Protein AF-0000000079079231 (afdb_homodimer)

Foldseek 3Di:
DCLVQQQDQEDAPDPVQDQDDEDDLRNANHAEYEHEHHAHQDDYQCQNNQNYAYYEHDNYAHADDDPNSDHLRHAEYEHENYNHPADALDPSCVNHHYDHPPDPHCSPD/DCLVQCVDAEDAPDPVQDQDDADDLRNANHAEYEHEHHAHQDDYQCQNNQNYAYYEHDQYAHADDDPNSDHLRHQEYEHENYNHDADDPDPSCVNHHYDHPPDPHCPPD

Secondary structure (DSSP, 8-state):
--GGGGG--EEE--SS--S-----TT-TT--EEE--SS--SS----TT-TT--EEE--SS------GGGS-TT--EEE--SS--------TGGGTSEEE--SS------/--GGGGG--EEE--SS--S-----TT-TT--EEE--SS--SS----TT-TT--EEE--SS------GGGS-TT--EEE--SS--------TGGGTSEEE--SS------

Solvent-accessible surface area (backbone atoms only — not comparable to full-atom values): 11216 Å² total; per-residue (Å²): 112,55,74,51,33,47,55,32,27,34,43,35,48,37,62,32,65,39,54,64,60,58,71,58,89,47,42,61,42,21,28,35,41,32,48,25,44,28,46,23,46,57,66,55,68,38,41,81,32,65,47,28,28,38,40,31,48,21,38,26,44,26,42,55,81,59,71,80,27,47,30,90,56,41,44,34,41,32,46,23,49,43,54,53,82,65,68,76,77,40,77,72,42,73,68,26,50,66,50,55,60,72,47,82,63,61,71,67,123,111,52,76,50,32,46,55,33,27,31,44,37,48,38,63,32,65,39,54,65,60,60,71,60,89,49,42,59,42,23,28,33,41,32,49,26,45,27,46,24,46,57,65,54,66,39,41,83,33,64,47,27,28,37,40,31,48,22,40,27,44,26,41,57,80,60,70,79,26,48,29,90,55,41,43,35,42,33,46,22,50,44,54,52,80,65,71,75,84,42,78,72,41,71,68,27,49,65,48,53,64,72,44,85,63,66,73,74,125

Nearest PDB structures (foldseek):
  8j07-assembly1_3  TM=9.009E-01  e=8.377E-04  Homo sapiens
  6mky-assembly1_A  TM=8.744E-01  e=1.119E-03  Homo sapiens
  2wqw-assembly1_B  TM=8.492E-01  e=6.005E-03  Listeria monocytogenes EGD-e
  4aw4-assembly1_A  TM=7.509E-01  e=2.377E-03  Listeria monocytogenes EGD-e
  6hkw-assembly5_E  TM=7.492E-01  e=2.669E-03  Homo sapiens

Radius of gyration: 19.5 Å; Cα contacts (8 Å, |Δi|>4): 549; chains: 2; bounding box: 32×62×37 Å

Structure (mmCIF, N/CA/C/O backbone):
data_AF-0000000079079231-model_v1
#
loop_
_entity.id
_entity.type
_entity.pdbx_description
1 polymer 'Leucine Rich repeat-containing domain protein'
#
loop_
_atom_site.group_PDB
_atom_site.id
_atom_site.type_symbol
_atom_site.label_atom_id
_atom_site.label_alt_id
_atom_site.label_comp_id
_atom_site.label_asym_id
_atom_site.label_entity_id
_atom_site.label_seq_id
_atom_site.pdbx_PDB_ins_code
_atom_site.Cartn_x
_atom_site.Cartn_y
_atom_site.Cartn_z
_atom_site.occupancy
_atom_site.B_iso_or_equiv
_atom_site.auth_seq_id
_atom_site.auth_comp_id
_atom_site.auth_asym_id
_atom_site.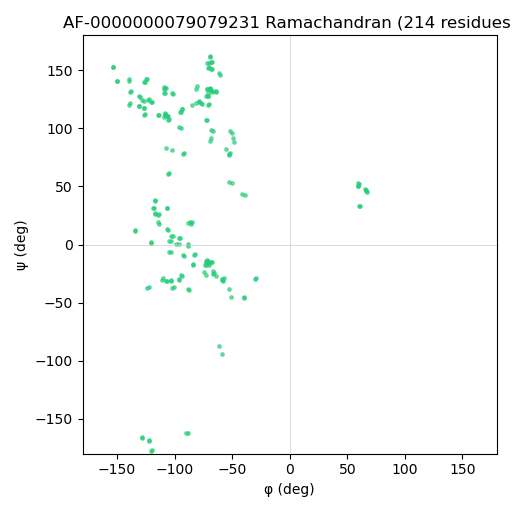auth_atom_id
_atom_site.pdbx_PDB_model_num
ATOM 1 N N . ALA A 1 1 ? 8.875 10.703 -10.312 1 38.31 1 ALA A N 1
ATOM 2 C CA . ALA A 1 1 ? 8.914 9.289 -9.961 1 38.31 1 ALA A CA 1
ATOM 3 C C . ALA A 1 1 ? 8.992 9.102 -8.453 1 38.31 1 ALA A C 1
ATOM 5 O O . ALA A 1 1 ? 9.469 9.984 -7.734 1 38.31 1 ALA A O 1
ATOM 6 N N . LEU A 1 2 ? 8.203 8.203 -7.766 1 50.41 2 LEU A N 1
ATOM 7 C CA . LEU A 1 2 ? 8.148 8 -6.32 1 50.41 2 LEU A CA 1
ATOM 8 C C . LEU A 1 2 ? 9.547 7.816 -5.746 1 50.41 2 LEU A C 1
ATOM 10 O O . LEU A 1 2 ? 10.039 6.691 -5.633 1 50.41 2 LEU A O 1
ATOM 14 N N . SER A 1 3 ? 10.43 8.797 -6.074 1 54.5 3 SER A N 1
ATOM 15 C CA . SER A 1 3 ? 11.789 8.719 -5.551 1 54.5 3 SER A CA 1
ATOM 16 C C . SER A 1 3 ? 11.82 8.023 -4.195 1 54.5 3 SER A C 1
ATOM 18 O O . SER A 1 3 ? 12.766 7.289 -3.889 1 54.5 3 SER A O 1
ATOM 20 N N . SER A 1 4 ? 10.727 8.125 -3.4 1 67 4 SER A N 1
ATOM 21 C CA . SER A 1 4 ? 10.672 7.688 -2.008 1 67 4 SER A CA 1
ATOM 22 C C . SER A 1 4 ? 10.336 6.207 -1.905 1 67 4 SER A C 1
ATOM 24 O O . SER A 1 4 ? 10.281 5.648 -0.806 1 67 4 SER A O 1
ATOM 26 N N . LEU A 1 5 ? 10.531 5.59 -3.02 1 75.75 5 LEU A N 1
ATOM 27 C CA . LEU A 1 5 ? 10.102 4.195 -3.035 1 75.75 5 LEU A CA 1
ATOM 28 C C . LEU A 1 5 ? 11.172 3.285 -2.451 1 75.75 5 LEU A C 1
ATOM 30 O O . LEU A 1 5 ? 10.867 2.197 -1.955 1 75.75 5 LEU A O 1
ATOM 34 N N . ASN A 1 6 ? 12.375 3.857 -2.381 1 85 6 ASN A N 1
ATOM 35 C CA . ASN A 1 6 ? 13.484 3.023 -1.933 1 85 6 ASN A CA 1
ATOM 36 C C . ASN A 1 6 ? 13.367 2.686 -0.449 1 85 6 ASN A C 1
ATOM 38 O O . ASN A 1 6 ? 13.945 1.7 0.015 1 85 6 ASN A O 1
ATOM 42 N N . ALA A 1 7 ? 12.547 3.426 0.175 1 88 7 ALA A N 1
ATOM 43 C CA . ALA A 1 7 ? 12.492 3.254 1.624 1 88 7 ALA A CA 1
ATOM 44 C C . ALA A 1 7 ? 11.242 2.486 2.037 1 88 7 ALA A C 1
ATOM 46 O O . ALA A 1 7 ? 11.078 2.135 3.207 1 88 7 ALA A O 1
ATOM 47 N N . ILE A 1 8 ? 10.484 2.059 1.099 1 92.06 8 ILE A N 1
ATOM 48 C CA . ILE A 1 8 ? 9.219 1.416 1.432 1 92.06 8 ILE A CA 1
ATOM 49 C C . ILE A 1 8 ? 9.469 -0.027 1.865 1 92.06 8 ILE A C 1
ATOM 51 O O . ILE A 1 8 ? 10.078 -0.806 1.129 1 92.06 8 ILE A O 1
ATOM 55 N N . ARG A 1 9 ? 9.008 -0.313 3.08 1 95.81 9 ARG A N 1
ATOM 56 C CA . ARG A 1 9 ? 9.18 -1.665 3.6 1 95.81 9 ARG A CA 1
ATOM 57 C C . ARG A 1 9 ? 7.895 -2.471 3.473 1 95.81 9 ARG A C 1
ATOM 59 O O . ARG A 1 9 ? 7.934 -3.682 3.242 1 95.81 9 ARG A O 1
ATOM 66 N N . VAL A 1 10 ? 6.777 -1.728 3.695 1 96.44 10 VAL A N 1
ATOM 67 C CA . VAL A 1 10 ? 5.461 -2.348 3.625 1 96.44 10 VAL A CA 1
ATOM 68 C C . VAL A 1 10 ? 4.621 -1.66 2.549 1 96.44 10 VAL A C 1
ATOM 70 O O . VAL A 1 10 ? 4.48 -0.435 2.553 1 96.44 10 VAL A O 1
ATOM 73 N N . LEU A 1 11 ? 4.164 -2.473 1.598 1 94.81 11 LEU A N 1
ATOM 74 C CA . LEU A 1 11 ? 3.305 -1.979 0.526 1 94.81 11 LEU A CA 1
ATOM 75 C C . LEU A 1 11 ? 2.018 -2.791 0.443 1 94.81 11 LEU A C 1
ATOM 77 O O . LEU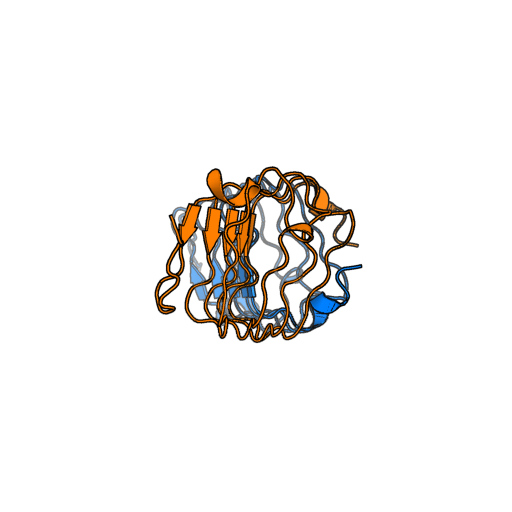 A 1 11 ? 2.055 -3.998 0.195 1 94.81 11 LEU A O 1
ATOM 81 N N . ASP A 1 12 ? 0.909 -2.115 0.789 1 95.69 12 ASP A N 1
ATOM 82 C CA . ASP A 1 12 ? -0.393 -2.764 0.669 1 95.69 12 ASP A CA 1
ATOM 83 C C . ASP A 1 12 ? -1.201 -2.168 -0.481 1 95.69 12 ASP A C 1
ATOM 85 O O . ASP A 1 12 ? -1.561 -0.989 -0.448 1 95.69 12 ASP A O 1
ATOM 89 N N . LEU A 1 13 ? -1.378 -2.936 -1.538 1 95.94 13 LEU A N 1
ATOM 90 C CA . LEU A 1 13 ? -2.17 -2.59 -2.713 1 95.94 13 LEU A CA 1
ATOM 91 C C . LEU A 1 13 ? -3.395 -3.49 -2.826 1 95.94 13 LEU A C 1
ATOM 93 O O . LEU A 1 13 ? -3.865 -3.77 -3.932 1 95.94 13 LEU A O 1
ATOM 97 N N . SER A 1 14 ? -3.85 -4.004 -1.686 1 95.94 14 SER A N 1
ATOM 98 C CA . SER A 1 14 ? -5.016 -4.883 -1.705 1 95.94 14 SER A CA 1
ATOM 99 C C . SER A 1 14 ? -6.281 -4.117 -2.072 1 95.94 14 SER A C 1
ATOM 101 O O . SER A 1 14 ? -6.348 -2.898 -1.896 1 95.94 14 SER A O 1
ATOM 103 N N . ARG A 1 15 ? -7.254 -4.859 -2.705 1 95.69 15 ARG A N 1
ATOM 104 C CA . ARG A 1 15 ? -8.586 -4.34 -2.982 1 95.69 15 ARG A CA 1
ATOM 105 C C . ARG A 1 15 ? -8.531 -3.199 -3.996 1 95.69 15 ARG A C 1
ATOM 107 O O . ARG A 1 15 ? -9.141 -2.148 -3.791 1 95.69 15 ARG A O 1
ATOM 114 N N . ASN A 1 16 ? -7.73 -3.453 -5.152 1 94.88 16 ASN A N 1
ATOM 115 C CA . ASN A 1 16 ? -7.602 -2.432 -6.188 1 94.88 16 ASN A CA 1
ATOM 116 C C . ASN A 1 16 ? -8.102 -2.938 -7.539 1 94.88 16 ASN A C 1
ATOM 118 O O . ASN A 1 16 ? -8.023 -2.225 -8.539 1 94.88 16 ASN A O 1
ATOM 122 N N . GLN A 1 17 ? -8.578 -4.145 -7.547 1 93.06 17 GLN A N 1
ATOM 123 C CA . GLN A 1 17 ? -9.086 -4.766 -8.766 1 93.06 17 GLN A CA 1
ATOM 124 C C . GLN A 1 17 ? -8 -4.863 -9.828 1 93.06 17 GLN A C 1
ATOM 126 O O . GLN A 1 17 ? -8.281 -4.746 -11.023 1 93.06 17 GLN A O 1
ATOM 131 N N . LEU A 1 18 ? -6.773 -5.047 -9.461 1 93.88 18 LEU A N 1
ATOM 132 C CA . LEU A 1 18 ? -5.656 -5.137 -10.398 1 93.88 18 LEU A CA 1
ATOM 133 C C . LEU A 1 18 ? -5.73 -6.426 -11.211 1 93.88 18 LEU A C 1
ATOM 135 O O . LEU A 1 18 ? -5.938 -7.504 -10.648 1 93.88 18 LEU A O 1
ATOM 139 N N . LYS A 1 19 ? -5.523 -6.266 -12.469 1 94.5 19 LYS A N 1
ATOM 140 C CA . LYS A 1 19 ? -5.457 -7.434 -13.344 1 94.5 19 LYS A CA 1
ATOM 141 C C . LYS A 1 19 ? -4.008 -7.859 -13.57 1 94.5 19 LYS A C 1
ATOM 143 O O . LYS A 1 19 ? -3.74 -9.023 -13.867 1 94.5 19 LYS A O 1
ATOM 148 N N . SER A 1 20 ? -3.191 -6.852 -13.523 1 93 20 SER A N 1
ATOM 149 C CA . SER A 1 20 ? -1.752 -7.066 -13.641 1 93 20 SER A CA 1
ATOM 150 C C . SER A 1 20 ? -0.97 -5.957 -12.945 1 93 20 SER A C 1
ATOM 152 O O . SER A 1 20 ? -1.502 -4.871 -12.703 1 93 20 SER A O 1
ATOM 154 N N . ILE A 1 21 ? 0.204 -6.328 -12.531 1 91.5 21 ILE A N 1
ATOM 155 C CA . ILE A 1 21 ? 1.1 -5.348 -11.93 1 91.5 21 ILE A CA 1
ATOM 156 C C . ILE A 1 21 ? 2.551 -5.746 -12.195 1 91.5 21 ILE A C 1
ATOM 158 O O . ILE A 1 21 ? 2.883 -6.934 -12.211 1 91.5 21 ILE A O 1
ATOM 162 N N . THR A 1 22 ? 3.35 -4.707 -12.469 1 89.88 22 THR A N 1
ATOM 163 C CA . THR A 1 22 ? 4.785 -4.898 -12.633 1 89.88 22 THR A CA 1
ATOM 164 C C . THR A 1 22 ? 5.566 -3.975 -11.703 1 89.88 22 THR A C 1
ATOM 166 O O . THR A 1 22 ? 5.176 -2.826 -11.492 1 89.88 22 THR A O 1
ATOM 169 N N . PHE A 1 23 ? 6.602 -4.582 -11.18 1 86.69 23 PHE A N 1
ATOM 170 C CA . PHE A 1 23 ? 7.449 -3.809 -10.273 1 86.69 23 PHE A CA 1
ATOM 171 C C . PHE A 1 23 ? 8.797 -3.508 -10.93 1 86.69 23 PHE A C 1
ATOM 173 O O . PHE A 1 23 ? 9.359 -4.352 -11.625 1 86.69 23 PHE A O 1
ATOM 180 N N . GLY A 1 24 ? 9.211 -2.211 -10.805 1 78.12 24 GLY A N 1
ATOM 181 C CA . GLY A 1 24 ? 10.547 -1.841 -11.242 1 78.12 24 GLY A CA 1
ATOM 182 C C . GLY A 1 24 ? 11.602 -2.014 -10.164 1 78.12 24 GLY A C 1
ATOM 183 O O . GLY A 1 24 ? 11.414 -2.795 -9.227 1 78.12 24 GLY A O 1
ATOM 184 N N . ALA A 1 25 ? 12.859 -1.335 -10.328 1 73.88 25 ALA A N 1
ATOM 185 C CA . ALA A 1 25 ? 14.016 -1.501 -9.438 1 73.88 25 ALA A CA 1
ATOM 186 C C . ALA A 1 25 ? 13.914 -0.579 -8.227 1 73.88 25 ALA A C 1
ATOM 188 O O . ALA A 1 25 ? 14.742 -0.646 -7.32 1 73.88 25 ALA A O 1
ATOM 189 N N . GLY A 1 26 ? 12.828 -0.071 -7.852 1 78.31 26 GLY A N 1
ATOM 190 C CA . GLY A 1 26 ? 12.82 1.01 -6.879 1 78.31 26 GLY A CA 1
ATOM 191 C C . GLY A 1 26 ? 12.375 0.563 -5.5 1 78.31 26 GLY A C 1
ATOM 192 O O . GLY A 1 26 ? 12.555 1.29 -4.52 1 78.31 26 GLY A O 1
ATOM 193 N N . LEU A 1 27 ? 11.93 -0.649 -5.332 1 87.88 27 LEU A N 1
ATOM 194 C CA . LEU A 1 27 ? 11.406 -1.119 -4.055 1 87.88 27 LEU A CA 1
ATOM 195 C C . LEU A 1 27 ? 12.414 -2.039 -3.363 1 87.88 27 LEU A C 1
ATOM 197 O O . LEU A 1 27 ? 12.07 -3.164 -2.99 1 87.88 27 LEU A O 1
ATOM 201 N N . ARG A 1 28 ? 13.641 -1.368 -3.064 1 89.5 28 ARG A N 1
ATOM 202 C CA . ARG A 1 28 ? 14.781 -2.154 -2.609 1 89.5 28 ARG A CA 1
ATOM 203 C C . ARG A 1 28 ? 14.594 -2.604 -1.163 1 89.5 28 ARG A C 1
ATOM 205 O O . ARG A 1 28 ? 15.156 -3.617 -0.746 1 89.5 28 ARG A O 1
ATOM 212 N N . SER A 1 29 ? 13.789 -1.871 -0.461 1 93.31 29 SER A N 1
ATOM 213 C CA . SER A 1 29 ? 13.648 -2.168 0.961 1 93.31 29 SER A CA 1
ATOM 214 C C . SER A 1 29 ? 12.344 -2.902 1.247 1 93.31 29 SER A C 1
ATOM 216 O O . SER A 1 29 ? 12.039 -3.207 2.402 1 93.31 29 SER A O 1
ATOM 218 N N . LEU A 1 30 ? 11.625 -3.283 0.243 1 94.56 30 LEU A N 1
ATOM 219 C CA . LEU A 1 30 ? 10.297 -3.865 0.418 1 94.56 30 LEU A CA 1
ATOM 220 C C . LEU A 1 30 ? 10.391 -5.262 1.025 1 94.56 30 LEU A C 1
ATOM 222 O O . LEU A 1 30 ? 11 -6.16 0.435 1 94.56 30 LEU A O 1
ATOM 226 N N . THR A 1 31 ? 9.758 -5.414 2.201 1 96.31 31 THR A N 1
ATOM 227 C CA . THR A 1 31 ? 9.797 -6.711 2.873 1 96.31 31 THR A CA 1
ATOM 228 C C . THR A 1 31 ? 8.422 -7.375 2.842 1 96.31 31 THR A C 1
ATOM 230 O O . THR A 1 31 ? 8.32 -8.602 2.914 1 96.31 31 THR A O 1
ATOM 233 N N . THR A 1 32 ? 7.383 -6.523 2.812 1 96.94 32 THR A N 1
ATOM 234 C CA . THR A 1 32 ? 6.012 -7.02 2.863 1 96.94 32 THR A CA 1
ATOM 235 C C . THR A 1 32 ? 5.188 -6.441 1.715 1 96.94 32 THR A C 1
ATOM 237 O O . THR A 1 32 ? 5.125 -5.223 1.539 1 96.94 32 THR A O 1
ATOM 240 N N . LEU A 1 33 ? 4.594 -7.348 0.917 1 96 33 LEU A N 1
ATOM 241 C CA . LEU A 1 33 ? 3.756 -6.957 -0.212 1 96 33 LEU A CA 1
ATOM 242 C C . LEU A 1 33 ? 2.389 -7.625 -0.133 1 96 33 LEU A C 1
ATOM 244 O O . LEU A 1 33 ? 2.295 -8.852 -0.084 1 96 33 LEU A O 1
ATOM 248 N N . ASN A 1 34 ? 1.35 -6.781 -0.012 1 97.44 34 ASN A N 1
ATOM 249 C CA . ASN A 1 34 ? -0.018 -7.289 -0.013 1 97.44 34 ASN A CA 1
ATOM 250 C C . ASN A 1 34 ? -0.73 -6.98 -1.327 1 97.44 34 ASN A C 1
ATOM 252 O O . ASN A 1 34 ? -0.987 -5.816 -1.641 1 97.44 34 ASN A O 1
ATOM 256 N N . LEU A 1 35 ? -0.988 -7.988 -2.094 1 96.62 35 LEU A N 1
ATOM 257 C CA . LEU A 1 35 ? -1.73 -7.895 -3.346 1 96.62 35 LEU A CA 1
ATOM 258 C C . LEU A 1 35 ? -3.023 -8.703 -3.273 1 96.62 35 LEU A C 1
ATOM 260 O O . LEU A 1 35 ? -3.545 -9.141 -4.301 1 96.62 35 LEU A O 1
ATOM 264 N N . ALA A 1 36 ? -3.555 -8.859 -2.045 1 96.75 36 ALA A N 1
ATOM 265 C CA . ALA A 1 36 ? -4.766 -9.656 -1.856 1 96.75 36 ALA A CA 1
ATOM 266 C C . ALA A 1 36 ? -5.988 -8.93 -2.406 1 96.75 36 ALA A C 1
ATOM 268 O O . ALA A 1 36 ? -5.996 -7.703 -2.514 1 96.75 36 ALA A O 1
ATOM 269 N N . HIS A 1 37 ? -7.023 -9.742 -2.736 1 97.12 37 HIS A N 1
ATOM 270 C CA . HIS A 1 37 ? -8.312 -9.203 -3.154 1 97.12 37 HIS A CA 1
ATOM 271 C C . HIS A 1 37 ? -8.164 -8.328 -4.391 1 97.12 37 HIS A C 1
ATOM 273 O O . HIS A 1 37 ? -8.641 -7.188 -4.406 1 97.12 37 HIS A O 1
ATOM 279 N N . ASN A 1 38 ? -7.457 -8.922 -5.406 1 97.12 38 ASN A N 1
ATOM 280 C CA . ASN A 1 38 ? -7.375 -8.312 -6.73 1 97.12 38 ASN A CA 1
ATOM 281 C C . ASN A 1 38 ? -7.906 -9.25 -7.809 1 97.12 38 ASN A C 1
ATOM 283 O O . ASN A 1 38 ? -8.695 -10.156 -7.52 1 97.12 38 ASN A O 1
ATOM 287 N N . SER A 1 39 ? -7.676 -8.922 -9.039 1 96.62 39 SER A N 1
ATOM 288 C CA . SER A 1 39 ? -8.125 -9.734 -10.164 1 96.62 39 SER A CA 1
ATOM 289 C C . SER A 1 39 ? -6.945 -10.258 -10.977 1 96.62 39 SER A C 1
ATOM 291 O O . SER A 1 39 ? -7.012 -10.32 -12.203 1 96.62 39 SER A O 1
ATOM 293 N N . LEU A 1 40 ? -5.844 -10.633 -10.234 1 96 40 LEU A N 1
ATOM 294 C CA . LEU A 1 40 ? -4.664 -11.156 -10.922 1 96 40 LEU A CA 1
ATOM 295 C C . LEU A 1 40 ? -4.926 -12.562 -11.445 1 96 40 LEU A C 1
ATOM 297 O O . LEU A 1 40 ? -5.32 -13.453 -10.695 1 96 40 LEU A O 1
ATOM 301 N N . ARG A 1 41 ? -4.668 -12.695 -12.648 1 96.19 41 ARG A N 1
ATOM 302 C CA . ARG A 1 41 ? -4.773 -14.023 -13.242 1 96.19 41 ARG A CA 1
ATOM 303 C C . ARG A 1 41 ? -3.43 -14.742 -13.234 1 96.19 41 ARG A C 1
ATOM 305 O O . ARG A 1 41 ? -3.377 -15.977 -13.219 1 96.19 41 ARG A O 1
ATOM 312 N N . TYR A 1 42 ? -2.365 -13.875 -13.258 1 94.62 42 TYR A N 1
ATOM 313 C CA . TYR A 1 42 ? -1.004 -14.398 -13.227 1 94.62 42 TYR A CA 1
ATOM 314 C C . TYR A 1 42 ? -0.222 -13.812 -12.055 1 94.62 42 TYR A C 1
ATOM 316 O O . TYR A 1 42 ? -0.396 -12.641 -11.711 1 94.62 42 TYR A O 1
ATOM 324 N N . MET A 1 43 ? 0.535 -14.664 -11.555 1 93.62 43 MET A N 1
ATOM 325 C CA . MET A 1 43 ? 1.434 -14.164 -10.523 1 93.62 43 MET A CA 1
ATOM 326 C C . MET A 1 43 ? 2.414 -13.148 -11.102 1 93.62 43 MET A C 1
ATOM 328 O O . MET A 1 43 ? 3.008 -13.383 -12.156 1 93.62 43 MET A O 1
ATOM 332 N N . PRO A 1 44 ? 2.535 -12.023 -10.43 1 94.56 44 PRO A N 1
ATOM 333 C CA . PRO A 1 44 ? 3.543 -11.078 -10.914 1 94.56 44 PRO A CA 1
ATOM 334 C C . PRO A 1 44 ? 4.973 -11.562 -10.672 1 94.56 44 PRO A C 1
ATOM 336 O O . PRO A 1 44 ? 5.207 -12.383 -9.773 1 94.56 44 PRO A O 1
ATOM 339 N N . ASP A 1 45 ? 5.887 -11.055 -11.602 1 94.25 45 ASP A N 1
ATOM 340 C CA . ASP A 1 45 ? 7.305 -11.328 -11.383 1 94.25 45 ASP A CA 1
ATOM 341 C C . ASP A 1 45 ? 7.848 -10.492 -10.227 1 94.25 45 ASP A C 1
ATOM 343 O O . ASP A 1 45 ? 8.008 -9.273 -10.359 1 94.25 45 ASP A O 1
ATOM 347 N N . LEU A 1 46 ? 8.102 -11.172 -9.078 1 94.56 46 LEU A N 1
ATOM 348 C CA . LEU A 1 46 ? 8.594 -10.492 -7.883 1 94.56 46 LEU A CA 1
ATOM 349 C C . LEU A 1 46 ? 10.07 -10.789 -7.652 1 94.56 46 LEU A C 1
ATOM 351 O O . LEU A 1 46 ? 10.625 -10.43 -6.609 1 94.56 46 LEU A O 1
ATOM 355 N N . SER A 1 47 ? 10.703 -11.352 -8.641 1 92.88 47 SER A N 1
ATOM 356 C CA . SER A 1 47 ? 12.055 -11.859 -8.477 1 92.88 47 SER A CA 1
ATOM 357 C C . SER A 1 47 ? 13.047 -10.734 -8.211 1 92.88 47 SER A C 1
ATOM 359 O O . SER A 1 47 ? 14.07 -10.938 -7.555 1 92.88 47 SER A O 1
ATOM 361 N N . GLY A 1 48 ? 12.656 -9.562 -8.672 1 91.94 48 GLY A N 1
ATOM 362 C CA . GLY A 1 48 ? 13.547 -8.43 -8.516 1 91.94 48 GLY A CA 1
ATOM 363 C C . GLY A 1 48 ? 13.445 -7.777 -7.145 1 91.94 48 GLY A C 1
ATOM 364 O O . GLY A 1 48 ? 14.273 -6.93 -6.793 1 91.94 48 GLY A O 1
ATOM 365 N N . LEU A 1 49 ? 12.469 -8.172 -6.355 1 93.44 49 LEU A N 1
ATOM 366 C CA . LEU A 1 49 ? 12.273 -7.617 -5.02 1 93.44 49 LEU A CA 1
ATOM 367 C C . LEU A 1 49 ? 13.016 -8.438 -3.977 1 93.44 49 LEU A C 1
ATOM 369 O O . LEU A 1 49 ? 12.398 -9.156 -3.184 1 93.44 49 LEU A O 1
ATOM 373 N N . THR A 1 50 ? 14.328 -8.18 -3.932 1 92.5 50 THR A N 1
ATOM 374 C CA . THR A 1 50 ? 15.258 -9.109 -3.293 1 92.5 50 THR A CA 1
ATOM 375 C C . THR A 1 50 ? 15.109 -9.055 -1.775 1 92.5 50 THR A C 1
ATOM 377 O O . THR A 1 50 ? 15.57 -9.961 -1.074 1 92.5 50 THR A O 1
ATOM 380 N N . SER A 1 51 ? 14.438 -8.07 -1.192 1 94.69 51 SER A N 1
ATOM 381 C CA . SER A 1 51 ? 14.273 -7.984 0.255 1 94.69 51 SER A CA 1
ATOM 382 C C . SER A 1 51 ? 12.914 -8.523 0.687 1 94.69 51 SER A C 1
ATOM 384 O O . SER A 1 51 ? 12.617 -8.586 1.882 1 94.69 51 SER A O 1
ATOM 386 N N . LEU A 1 52 ? 12.125 -8.977 -0.221 1 94.62 52 LEU A N 1
ATOM 387 C CA . LEU A 1 52 ? 10.758 -9.422 0.04 1 94.62 52 LEU A CA 1
ATOM 388 C C . LEU A 1 52 ? 10.75 -10.68 0.899 1 94.62 52 LEU A C 1
ATOM 390 O O . LEU A 1 52 ? 11.492 -11.625 0.625 1 94.62 52 LEU A O 1
ATOM 394 N N . ARG A 1 53 ? 9.914 -10.609 1.953 1 94.38 53 ARG A N 1
ATOM 395 C CA . ARG A 1 53 ? 9.828 -11.734 2.877 1 94.38 53 ARG A CA 1
ATOM 396 C C . ARG A 1 53 ? 8.398 -12.258 2.977 1 94.38 53 ARG A C 1
ATOM 398 O O . ARG A 1 53 ? 8.188 -13.469 3.135 1 94.38 53 ARG A O 1
ATOM 405 N N . TYR A 1 54 ? 7.438 -11.328 2.922 1 95.06 54 TYR A N 1
ATOM 406 C CA . TYR A 1 54 ? 6.027 -11.672 3.092 1 95.06 54 TYR A CA 1
ATOM 407 C C . TYR A 1 54 ? 5.211 -11.234 1.887 1 95.06 54 TYR A C 1
ATOM 409 O O . TYR A 1 54 ? 5.215 -10.055 1.522 1 95.06 54 TYR A O 1
ATOM 417 N N . VAL A 1 55 ? 4.508 -12.18 1.295 1 95.5 55 VAL A N 1
ATOM 418 C CA . VAL A 1 55 ? 3.707 -11.898 0.11 1 95.5 55 VAL A CA 1
ATOM 419 C C . VAL A 1 55 ? 2.295 -12.445 0.299 1 95.5 55 VAL A C 1
ATOM 421 O O . VAL A 1 55 ? 2.117 -13.602 0.688 1 95.5 55 VAL A O 1
ATOM 424 N N . ASP A 1 56 ? 1.309 -11.594 0.095 1 96.31 56 ASP A N 1
ATOM 425 C CA . ASP A 1 56 ? -0.084 -12.031 0.096 1 96.31 56 ASP A CA 1
ATOM 426 C C . ASP A 1 56 ? -0.707 -11.883 -1.291 1 96.31 56 ASP A C 1
ATOM 428 O O . ASP A 1 56 ? -0.891 -10.766 -1.778 1 96.31 56 ASP A O 1
ATOM 432 N N . LEU A 1 57 ? -0.993 -12.961 -1.921 1 95.69 57 LEU A N 1
ATOM 433 C CA . LEU A 1 57 ? -1.653 -13.008 -3.221 1 95.69 57 LEU A CA 1
ATOM 434 C C . LEU A 1 57 ? -3.033 -13.648 -3.105 1 95.69 57 LEU A C 1
ATOM 436 O O . LEU A 1 57 ? -3.582 -14.133 -4.098 1 95.69 57 LEU A O 1
ATOM 440 N N . SER A 1 58 ? -3.582 -13.688 -1.895 1 94.5 58 SER A N 1
ATOM 441 C CA . SER A 1 58 ? -4.859 -14.359 -1.683 1 94.5 58 SER A CA 1
ATOM 442 C C . SER A 1 58 ? -6 -13.602 -2.352 1 94.5 58 SER A C 1
ATOM 444 O O . SER A 1 58 ? -5.867 -12.414 -2.662 1 94.5 58 SER A O 1
ATOM 446 N N . ASN A 1 59 ? -7.086 -14.336 -2.637 1 96 59 ASN A N 1
ATOM 447 C CA . ASN A 1 59 ? -8.297 -13.75 -3.197 1 96 59 ASN A CA 1
ATOM 448 C C . ASN A 1 59 ? -8.031 -13.078 -4.539 1 96 59 ASN A C 1
ATOM 450 O O . ASN A 1 59 ? -8.375 -11.914 -4.73 1 96 59 ASN A O 1
ATOM 454 N N . ASN A 1 60 ? -7.391 -13.93 -5.391 1 96.19 60 ASN A N 1
ATOM 455 C CA . ASN A 1 60 ? -7.172 -13.594 -6.793 1 96.19 60 ASN A CA 1
ATOM 456 C C . ASN A 1 60 ? -7.664 -14.703 -7.719 1 96.19 60 ASN A C 1
ATOM 458 O O . ASN A 1 60 ? -8.531 -15.492 -7.344 1 96.19 60 ASN A O 1
ATOM 462 N N . GLU A 1 61 ? -7.223 -14.57 -8.969 1 95.75 61 GLU A N 1
ATOM 463 C CA . GLU A 1 61 ? -7.613 -15.562 -9.961 1 95.75 61 GLU A CA 1
ATOM 464 C C . GLU A 1 61 ? -6.395 -16.297 -10.523 1 95.75 61 GLU A C 1
ATOM 466 O O . GLU A 1 61 ? -6.387 -16.703 -11.688 1 95.75 61 GLU A O 1
ATOM 471 N N . ILE A 1 62 ? -5.391 -16.453 -9.711 1 92.94 62 ILE A N 1
ATOM 472 C CA . ILE A 1 62 ? -4.121 -17.016 -10.156 1 92.94 62 ILE A CA 1
ATOM 473 C C . ILE A 1 62 ? -4.285 -18.516 -10.406 1 92.94 62 ILE A C 1
ATOM 475 O O . ILE A 1 62 ? -4.832 -19.234 -9.562 1 92.94 62 ILE A O 1
ATOM 479 N N . GLU A 1 63 ? -3.781 -18.906 -11.5 1 90.31 63 GLU A N 1
ATOM 480 C CA . GLU A 1 63 ? -3.928 -20.297 -11.898 1 90.31 63 GLU A CA 1
ATOM 481 C C . GLU A 1 63 ? -2.637 -21.078 -11.672 1 90.31 63 GLU A C 1
ATOM 483 O O . GLU A 1 63 ? -2.668 -22.297 -11.461 1 90.31 63 GLU A O 1
ATOM 488 N N . THR A 1 64 ? -1.537 -20.375 -11.797 1 86.75 64 THR A N 1
ATOM 489 C CA . THR A 1 64 ? -0.245 -21.047 -11.664 1 86.75 64 THR A CA 1
ATOM 490 C C . THR A 1 64 ? 0.731 -20.172 -10.875 1 86.75 64 THR A C 1
ATOM 492 O O . THR A 1 64 ? 0.75 -18.953 -11.031 1 86.75 64 THR A O 1
ATOM 495 N N . VAL A 1 65 ? 1.46 -20.875 -10.109 1 86.94 65 VAL A N 1
ATOM 496 C CA . VAL A 1 65 ? 2.525 -20.203 -9.367 1 86.94 65 VAL A CA 1
ATOM 497 C C . VAL A 1 65 ? 3.883 -20.609 -9.93 1 86.94 65 VAL A C 1
ATOM 499 O O . VAL A 1 65 ? 4.141 -21.797 -10.148 1 86.94 65 VAL A O 1
ATOM 502 N N . LYS A 1 66 ? 4.684 -19.562 -10.188 1 87.44 66 LYS A N 1
ATOM 503 C CA . LYS A 1 66 ? 6.039 -19.797 -10.68 1 87.44 66 LYS A CA 1
ATOM 504 C C . LYS A 1 66 ? 7.074 -19.484 -9.602 1 87.44 66 LYS A C 1
ATOM 506 O O . LYS A 1 66 ? 7.336 -18.312 -9.305 1 87.44 66 LYS A O 1
ATOM 511 N N . PRO A 1 67 ? 7.695 -20.484 -9.188 1 84.69 67 PRO A N 1
ATOM 512 C CA . PRO A 1 67 ? 8.688 -20.266 -8.141 1 84.69 67 PRO A CA 1
ATOM 513 C C . PRO A 1 67 ? 9.781 -19.281 -8.555 1 84.69 67 PRO A C 1
ATOM 515 O O . PRO A 1 67 ? 10.312 -18.547 -7.719 1 84.69 67 PRO A O 1
ATOM 518 N N . SER A 1 68 ? 10.078 -19.234 -9.781 1 88.81 68 SER A N 1
ATOM 519 C CA . SER A 1 68 ? 11.141 -18.359 -10.281 1 88.81 68 SER A CA 1
ATOM 520 C C . SER A 1 68 ? 10.75 -16.891 -10.156 1 88.81 68 SER A C 1
ATOM 522 O O . SER A 1 68 ? 11.602 -16 -10.266 1 88.81 68 SER A O 1
ATOM 524 N N . TYR A 1 69 ? 9.477 -16.734 -9.93 1 91.5 69 TYR A N 1
ATOM 525 C CA . TYR A 1 69 ? 8.992 -15.352 -9.812 1 91.5 69 TYR A CA 1
ATOM 526 C C . TYR A 1 69 ? 9.102 -14.867 -8.375 1 91.5 69 TYR A C 1
ATOM 528 O O . TYR A 1 69 ? 8.828 -13.695 -8.086 1 91.5 69 TYR A O 1
ATOM 536 N N . LEU A 1 70 ? 9.562 -15.664 -7.453 1 90.62 70 LEU A N 1
ATOM 537 C CA . LEU A 1 70 ? 9.758 -15.297 -6.055 1 90.62 70 LEU A CA 1
ATOM 538 C C . LEU A 1 70 ? 11.242 -15.148 -5.734 1 90.62 70 LEU A C 1
ATOM 540 O O . LEU A 1 70 ? 12.055 -15.961 -6.176 1 90.62 70 LEU A O 1
ATOM 544 N N . PRO A 1 71 ? 11.492 -14.094 -5.062 1 90.69 71 PRO A N 1
ATOM 545 C CA . PRO A 1 71 ? 12.875 -14.039 -4.586 1 90.69 71 PRO A CA 1
ATOM 546 C C . PRO A 1 71 ? 13.18 -15.078 -3.514 1 90.69 71 PRO A C 1
ATOM 548 O O . PRO A 1 71 ? 12.258 -15.602 -2.877 1 90.69 71 PRO A O 1
ATOM 551 N N . PRO A 1 72 ? 14.477 -15.359 -3.293 1 86.25 72 PRO A N 1
ATOM 552 C CA . PRO A 1 72 ? 14.852 -16.469 -2.42 1 86.25 72 PRO A CA 1
ATOM 553 C C . PRO A 1 72 ? 14.562 -16.188 -0.947 1 86.25 72 PRO A C 1
ATOM 555 O O . PRO A 1 72 ? 14.5 -17.125 -0.137 1 86.25 72 PRO A O 1
ATOM 558 N N . ASN A 1 73 ? 14.297 -14.953 -0.567 1 87.81 73 ASN A N 1
ATOM 559 C CA . ASN A 1 73 ? 14.203 -14.602 0.847 1 87.81 73 ASN A CA 1
ATOM 560 C C . ASN A 1 73 ? 12.766 -14.633 1.342 1 87.81 73 ASN A C 1
ATOM 562 O O . ASN A 1 73 ? 12.492 -14.344 2.51 1 87.81 73 ASN A O 1
ATOM 566 N N . VAL A 1 74 ? 11.867 -15.055 0.542 1 90.69 74 VAL A N 1
ATOM 567 C CA . VAL A 1 74 ? 10.469 -15.078 0.956 1 90.69 74 VAL A CA 1
ATOM 568 C C . VAL A 1 74 ? 10.266 -16.141 2.031 1 90.69 74 VAL A C 1
ATOM 570 O O . VAL A 1 74 ? 10.695 -17.281 1.869 1 90.69 74 VAL A O 1
ATOM 573 N N . GLU A 1 75 ? 9.555 -15.664 3.035 1 89.44 75 GLU A N 1
ATOM 574 C CA . GLU A 1 75 ? 9.312 -16.547 4.168 1 89.44 75 GLU A CA 1
ATOM 575 C C . GLU A 1 75 ? 7.859 -17.016 4.203 1 89.44 75 GLU A C 1
ATOM 577 O O . GLU A 1 75 ? 7.555 -18.094 4.719 1 89.44 75 GLU A O 1
ATOM 582 N N . SER A 1 76 ? 7.008 -16.141 3.719 1 91.19 76 SER A N 1
ATOM 583 C CA . SER A 1 76 ? 5.582 -16.453 3.73 1 91.19 76 SER A CA 1
ATOM 584 C C . SER A 1 76 ? 4.91 -16.031 2.43 1 91.19 76 SER A C 1
ATOM 586 O O . SER A 1 76 ? 5.164 -14.938 1.923 1 91.19 76 SER A O 1
ATOM 588 N N . LEU A 1 77 ? 4.117 -17 1.879 1 90.88 77 LEU A N 1
ATOM 589 C CA . LEU A 1 77 ? 3.326 -16.766 0.675 1 90.88 77 LEU A CA 1
ATOM 590 C C . LEU A 1 77 ? 1.886 -17.234 0.874 1 90.88 77 LEU A C 1
ATOM 592 O O . LEU A 1 77 ? 1.637 -18.406 1.121 1 90.88 77 LEU A O 1
ATOM 596 N N . ARG A 1 78 ? 0.95 -16.266 0.75 1 91.19 78 ARG A N 1
ATOM 597 C CA . ARG A 1 78 ? -0.465 -16.609 0.875 1 91.19 78 ARG A CA 1
ATOM 598 C C . ARG A 1 78 ? -1.131 -16.688 -0.495 1 91.19 78 ARG A C 1
ATOM 600 O O . ARG A 1 78 ? -1.02 -15.758 -1.302 1 91.19 78 ARG A O 1
ATOM 607 N N . LEU A 1 79 ? -1.847 -17.797 -0.726 1 91.31 79 LEU A N 1
ATOM 608 C CA . LEU A 1 79 ? -2.424 -18.047 -2.041 1 91.31 79 LEU A CA 1
ATOM 609 C C . LEU A 1 79 ? -3.875 -18.5 -1.92 1 91.31 79 LEU A C 1
ATOM 611 O O . LEU A 1 79 ? -4.48 -18.922 -2.906 1 91.31 79 LEU A O 1
ATOM 615 N N . SER A 1 80 ? -4.43 -18.375 -0.786 1 87.81 80 SER A N 1
ATOM 616 C CA . SER A 1 80 ? -5.793 -18.844 -0.571 1 87.81 80 SER A CA 1
ATOM 617 C C . SER A 1 80 ? -6.781 -18.125 -1.476 1 87.81 80 SER A C 1
ATOM 619 O O . SER A 1 80 ? -6.562 -16.953 -1.837 1 87.81 80 SER A O 1
ATOM 621 N N . ALA A 1 81 ? -7.836 -18.812 -1.938 1 91.5 81 ALA A N 1
ATOM 622 C CA . ALA A 1 81 ? -8.922 -18.234 -2.727 1 91.5 81 ALA A CA 1
ATOM 623 C C . ALA A 1 81 ? -8.43 -17.797 -4.102 1 91.5 81 ALA A C 1
ATOM 625 O O . ALA A 1 81 ? -8.656 -16.656 -4.516 1 91.5 81 ALA A O 1
ATOM 626 N N . ASN A 1 82 ? -7.656 -18.719 -4.688 1 92.19 82 ASN A N 1
ATOM 627 C CA . ASN A 1 82 ? -7.211 -18.609 -6.074 1 92.19 82 ASN A CA 1
ATOM 628 C C . ASN A 1 82 ? -7.699 -19.797 -6.91 1 92.19 82 ASN A C 1
ATOM 630 O O . ASN A 1 82 ? -8.531 -20.578 -6.453 1 92.19 82 ASN A O 1
ATOM 634 N N . LYS A 1 83 ? -7.324 -19.844 -8.117 1 89.5 83 LYS A N 1
ATOM 635 C CA . LYS A 1 83 ? -7.754 -20.906 -9.016 1 89.5 83 LYS A CA 1
ATOM 636 C C . LYS A 1 83 ? -6.621 -21.891 -9.289 1 89.5 83 LYS A C 1
ATOM 638 O O . LYS A 1 83 ? -6.457 -22.359 -10.414 1 89.5 83 LYS A O 1
ATOM 643 N N . ILE A 1 84 ? -5.766 -22.062 -8.32 1 82.94 84 ILE A N 1
ATOM 644 C CA . ILE A 1 84 ? -4.598 -22.922 -8.492 1 82.94 84 ILE A CA 1
ATOM 645 C C . ILE A 1 84 ? -5.02 -24.391 -8.422 1 82.94 84 ILE A C 1
ATOM 647 O O . ILE A 1 84 ? -5.613 -24.828 -7.434 1 82.94 84 ILE A O 1
ATOM 651 N N . ALA A 1 85 ? -4.77 -25.109 -9.453 1 76.69 85 ALA A N 1
ATOM 652 C CA . ALA A 1 85 ? -5.125 -26.531 -9.516 1 76.69 85 ALA A CA 1
ATOM 653 C C . ALA A 1 85 ? -4.012 -27.406 -8.945 1 76.69 85 ALA A C 1
ATOM 655 O O . ALA A 1 85 ? -4.281 -28.422 -8.297 1 76.69 85 ALA A O 1
ATOM 656 N N . HIS A 1 86 ? -2.791 -27.031 -9.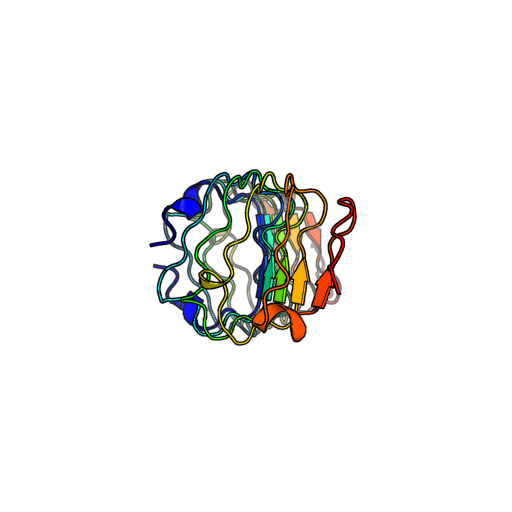227 1 68.19 86 HIS A N 1
ATOM 657 C CA . HIS A 1 86 ? -1.659 -27.844 -8.789 1 68.19 86 HIS A CA 1
ATOM 658 C C . HIS A 1 86 ? -0.52 -26.969 -8.281 1 68.19 86 HIS A C 1
ATOM 660 O O . HIS A 1 86 ? -0.237 -25.906 -8.852 1 68.19 86 HIS A O 1
ATOM 666 N N . LEU A 1 87 ? -0.192 -27.234 -7.031 1 67.81 87 LEU A N 1
ATOM 667 C CA . LEU A 1 87 ? 1.021 -26.594 -6.531 1 67.81 87 LEU A CA 1
ATOM 668 C C . LEU A 1 87 ? 2.158 -27.609 -6.418 1 67.81 87 LEU A C 1
ATOM 670 O O . LEU A 1 87 ? 1.997 -28.656 -5.805 1 67.81 87 LEU A O 1
ATOM 674 N N . THR A 1 88 ? 3.08 -27.484 -7.305 1 60.66 88 THR A N 1
ATOM 675 C CA . THR A 1 88 ? 4.211 -28.406 -7.211 1 60.66 88 THR A CA 1
ATOM 676 C C . THR A 1 88 ? 5.09 -28.062 -6.008 1 60.66 88 THR A C 1
ATOM 678 O O . THR A 1 88 ? 5.211 -26.891 -5.641 1 60.66 88 THR A O 1
ATOM 681 N N . LEU A 1 89 ? 5.402 -29.109 -5.07 1 58.38 89 LEU A N 1
ATOM 682 C CA . LEU A 1 89 ? 6.324 -28.938 -3.951 1 58.38 89 LEU A CA 1
ATOM 683 C C . LEU A 1 89 ? 7.637 -28.312 -4.41 1 58.38 89 LEU A C 1
ATOM 685 O O . LEU A 1 89 ? 8.289 -28.844 -5.316 1 58.38 89 LEU A O 1
ATOM 689 N N . TRP A 1 90 ? 7.664 -27.031 -4.336 1 58.91 90 TRP A N 1
ATOM 690 C CA . TRP A 1 90 ? 8.914 -26.391 -4.719 1 58.91 90 TRP A CA 1
ATOM 691 C C . TRP A 1 90 ? 9.922 -26.422 -3.576 1 58.91 90 TRP A C 1
ATOM 693 O O . TRP A 1 90 ? 9.547 -26.25 -2.412 1 58.91 90 TRP A O 1
ATOM 703 N N . PRO A 1 91 ? 11.109 -27.062 -3.924 1 59.09 91 PRO A N 1
ATOM 704 C CA . PRO A 1 91 ? 12.125 -27.125 -2.873 1 59.09 91 PRO A CA 1
ATOM 705 C C . PRO A 1 91 ? 12.195 -25.828 -2.059 1 59.09 91 PRO A C 1
ATOM 707 O O . PRO A 1 91 ? 12.367 -25.875 -0.838 1 59.09 91 PRO A O 1
ATOM 710 N N . PHE A 1 92 ? 12.18 -24.766 -2.768 1 57.56 92 PHE A N 1
ATOM 711 C CA . PHE A 1 92 ? 12.258 -23.469 -2.092 1 57.56 92 PHE A CA 1
ATOM 712 C C . PHE A 1 92 ? 11.039 -23.25 -1.209 1 57.56 92 PHE A C 1
ATOM 714 O O . PHE A 1 92 ? 11.133 -22.609 -0.157 1 57.56 92 PHE A O 1
ATOM 721 N N . LEU A 1 93 ? 9.961 -23.906 -1.616 1 58.97 93 LEU A N 1
ATOM 722 C CA . LEU A 1 93 ? 8.734 -23.766 -0.834 1 58.97 93 LEU A CA 1
ATOM 723 C C . LEU A 1 93 ? 8.836 -24.547 0.476 1 58.97 93 LEU A C 1
ATOM 725 O O . LEU A 1 93 ? 8.086 -24.281 1.417 1 58.97 93 LEU A O 1
ATOM 729 N N . ARG A 1 94 ? 9.781 -25.438 0.464 1 57.62 94 ARG A N 1
ATOM 730 C CA . ARG A 1 94 ? 9.961 -26.188 1.705 1 57.62 94 ARG A CA 1
ATOM 731 C C . ARG A 1 94 ? 10.281 -25.25 2.865 1 57.62 94 ARG A C 1
ATOM 733 O O . ARG A 1 94 ? 9.914 -25.516 4.012 1 57.62 94 ARG A O 1
ATOM 740 N N . LYS A 1 95 ? 10.914 -24.156 2.496 1 64.12 95 LYS A N 1
ATOM 741 C CA . LYS A 1 95 ? 11.219 -23.203 3.557 1 64.12 95 LYS A CA 1
ATOM 742 C C . LYS A 1 95 ? 10.109 -22.172 3.701 1 64.12 95 LYS A C 1
ATOM 744 O O . LYS A 1 95 ? 9.969 -21.547 4.754 1 64.12 95 LYS A O 1
ATOM 749 N N . LEU A 1 96 ? 9.297 -22.312 2.686 1 63.59 96 LEU A N 1
ATOM 750 C CA . LEU A 1 96 ? 8.258 -21.297 2.58 1 63.59 96 LEU A CA 1
ATOM 751 C C . LEU A 1 96 ? 6.977 -21.75 3.27 1 63.59 96 LEU A C 1
ATOM 753 O O . LEU A 1 96 ? 6.543 -22.891 3.084 1 63.59 96 LEU A O 1
ATOM 757 N N . GLN A 1 97 ? 6.598 -21.016 4.301 1 69.81 97 GLN A N 1
ATOM 758 C CA . GLN A 1 97 ? 5.242 -21.234 4.793 1 69.81 97 GLN A CA 1
ATOM 759 C C . GLN A 1 97 ? 4.203 -20.797 3.764 1 69.81 97 GLN A C 1
ATOM 761 O O . GLN A 1 97 ? 4.141 -19.625 3.398 1 69.81 97 GLN A O 1
ATOM 766 N N . VAL A 1 98 ? 3.73 -21.75 3.045 1 65.19 98 VAL A N 1
ATOM 767 C CA . VAL A 1 98 ? 2.686 -21.453 2.07 1 65.19 98 VAL A CA 1
ATOM 768 C C . VAL A 1 98 ? 1.313 -21.734 2.684 1 65.19 98 VAL A C 1
ATOM 770 O O . VAL A 1 98 ? 1.071 -22.812 3.213 1 65.19 98 VAL A O 1
ATOM 773 N N . ILE A 1 99 ? 0.434 -20.766 2.916 1 62.28 99 ILE A N 1
ATOM 774 C CA . ILE A 1 99 ? -0.925 -20.953 3.416 1 62.28 99 ILE A CA 1
ATOM 775 C C . ILE A 1 99 ? -1.9 -21.016 2.242 1 62.28 99 ILE A C 1
ATOM 777 O O . ILE A 1 99 ? -1.98 -20.094 1.435 1 62.28 99 ILE A O 1
ATOM 781 N N . ILE A 1 100 ? -2.27 -22.219 1.912 1 57.22 100 ILE A N 1
ATOM 782 C CA . ILE A 1 100 ? -3.23 -22.469 0.843 1 57.22 100 ILE A CA 1
ATOM 783 C C . ILE A 1 100 ? -4.594 -22.797 1.441 1 57.22 100 ILE A C 1
ATOM 785 O O . ILE A 1 100 ? -4.707 -23.688 2.295 1 57.22 100 ILE A O 1
ATOM 789 N N . GLU A 1 101 ? -5.449 -21.922 1.87 1 52.28 101 GLU A N 1
ATOM 790 C CA . GLU A 1 101 ? -6.738 -22.312 2.443 1 52.28 101 GLU A CA 1
ATOM 791 C C . GLU A 1 101 ? -7.566 -23.109 1.445 1 52.28 101 GLU A C 1
ATOM 793 O O . GLU A 1 101 ? -8.07 -24.188 1.775 1 52.28 101 GLU A O 1
ATOM 798 N N . LYS A 1 102 ? -8.344 -22.25 0.843 1 48.06 102 LYS A N 1
ATOM 799 C CA . LYS A 1 102 ? -9.469 -23 0.303 1 48.06 102 LYS A CA 1
ATOM 800 C C . LYS A 1 102 ? -8.992 -24.203 -0.509 1 48.06 102 LYS A C 1
ATOM 802 O O . LYS A 1 102 ? -9.758 -25.125 -0.776 1 48.06 102 LYS A O 1
ATOM 807 N N . PHE A 1 103 ? -7.98 -23.984 -1.371 1 43.5 103 PHE A N 1
ATOM 808 C CA . PHE A 1 103 ? -7.773 -25.141 -2.238 1 43.5 103 PHE A CA 1
ATOM 809 C C . PHE A 1 103 ? -6.973 -26.219 -1.521 1 43.5 103 PHE A C 1
ATOM 811 O O . PHE A 1 103 ? -6.262 -25.938 -0.554 1 43.5 103 PHE A O 1
ATOM 818 N N . SER A 1 104 ? -7.402 -27.484 -1.656 1 38.53 104 SER A N 1
ATOM 819 C CA . SER A 1 104 ? -6.789 -28.766 -1.328 1 38.53 104 SER A CA 1
ATOM 820 C C . SER A 1 104 ? -5.309 -28.781 -1.694 1 38.53 104 SER A C 1
ATOM 822 O O . SER A 1 104 ? -4.957 -28.859 -2.873 1 38.53 104 SER A O 1
ATOM 824 N N . ILE A 1 105 ? -4.664 -27.688 -1.353 1 40.78 105 ILE A N 1
ATOM 825 C CA . ILE A 1 105 ? -3.303 -27.875 -1.845 1 40.78 105 ILE A CA 1
ATOM 826 C C . ILE A 1 105 ? -2.609 -28.984 -1.062 1 40.78 105 ILE A C 1
ATOM 828 O O . ILE A 1 105 ? -2.604 -28.969 0.172 1 40.78 105 ILE A O 1
ATOM 832 N N . TYR A 1 106 ? -2.689 -30.281 -1.557 1 33.78 106 TYR A N 1
ATOM 833 C CA . TYR A 1 106 ? -1.898 -31.438 -1.144 1 33.78 106 TYR A CA 1
ATOM 834 C C . TYR A 1 106 ? -0.407 -31.141 -1.264 1 33.78 106 TYR A C 1
ATOM 836 O O . TYR A 1 106 ? 0.069 -30.734 -2.326 1 33.78 106 TYR A O 1
ATOM 844 N N . ILE A 1 107 ? 0.068 -30.516 -0.279 1 35.78 107 ILE A N 1
ATOM 845 C CA . ILE A 1 107 ? 1.525 -30.516 -0.219 1 35.78 107 ILE A CA 1
ATOM 846 C C . ILE A 1 107 ? 2.043 -31.953 -0.311 1 35.78 107 ILE A C 1
ATOM 848 O O . ILE A 1 107 ? 1.699 -32.781 0.519 1 35.78 107 ILE A O 1
ATOM 852 N N . ALA A 1 108 ? 2.021 -32.469 -1.504 1 33.78 108 ALA A N 1
ATOM 853 C CA . ALA A 1 108 ? 2.527 -33.844 -1.647 1 33.78 108 ALA A CA 1
ATOM 854 C C . ALA A 1 108 ? 3.895 -34 -0.987 1 33.78 108 ALA A C 1
ATOM 856 O O . ALA A 1 108 ? 4.809 -33.219 -1.256 1 33.78 108 ALA A O 1
ATOM 857 N N . TRP A 1 109 ? 3.832 -34.5 0.308 1 27.03 109 TRP A N 1
ATOM 858 C CA . TRP A 1 109 ? 5.023 -35.25 0.731 1 27.03 109 TRP A CA 1
ATOM 859 C C . TRP A 1 10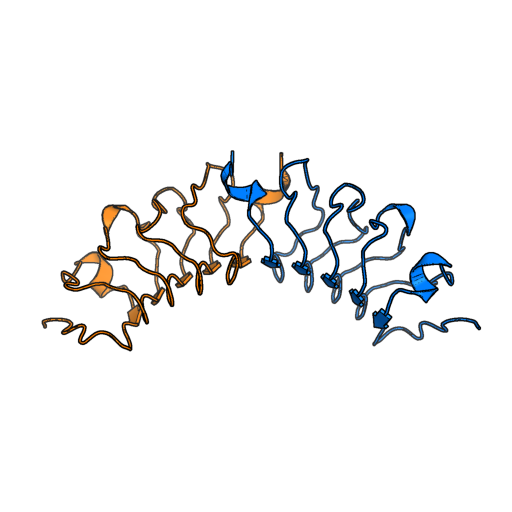9 ? 5.348 -36.375 -0.246 1 27.03 109 TRP A C 1
ATOM 861 O O . TRP A 1 109 ? 4.453 -37.094 -0.677 1 27.03 109 TRP A O 1
ATOM 871 N N . ALA B 1 1 ? 8.656 1.495 -14.828 1 38.09 1 ALA B N 1
ATOM 872 C CA . ALA B 1 1 ? 7.77 2.375 -14.07 1 38.09 1 ALA B CA 1
ATOM 873 C C . ALA B 1 1 ? 6.457 1.676 -13.734 1 38.09 1 ALA B C 1
ATOM 875 O O . ALA B 1 1 ? 6.031 0.769 -14.453 1 38.09 1 ALA B O 1
ATOM 876 N N . LEU B 1 2 ? 5.922 1.7 -12.5 1 50.44 2 LEU B N 1
ATOM 877 C CA . LEU B 1 2 ? 4.711 1.001 -12.086 1 50.44 2 LEU B CA 1
ATOM 878 C C . LEU B 1 2 ? 3.547 1.332 -13.016 1 50.44 2 LEU B C 1
ATOM 880 O O . LEU B 1 2 ? 2.797 2.279 -12.766 1 50.44 2 LEU B O 1
ATOM 884 N N . SER B 1 3 ? 3.775 1.135 -14.344 1 54.53 3 SER B N 1
ATOM 885 C CA . SER B 1 3 ? 2.701 1.406 -15.289 1 54.53 3 SER B CA 1
ATOM 886 C C . SER B 1 3 ? 1.332 1.192 -14.648 1 54.53 3 SER B C 1
ATOM 888 O O . SER B 1 3 ? 0.384 1.924 -14.945 1 54.53 3 SER B O 1
ATOM 890 N N . SER B 1 4 ? 1.221 0.296 -13.648 1 66.75 4 SER B N 1
ATOM 891 C CA . SER B 1 4 ? -0.041 -0.175 -13.086 1 66.75 4 SER B CA 1
ATOM 892 C C . SER B 1 4 ? -0.509 0.722 -11.945 1 66.75 4 SER B C 1
ATOM 894 O O . SER B 1 4 ? -1.579 0.501 -11.375 1 66.75 4 SER B O 1
ATOM 896 N N . LEU B 1 5 ? 0.071 1.914 -11.945 1 76.06 5 LEU B N 1
ATOM 897 C CA . LEU B 1 5 ? -0.24 2.77 -10.805 1 76.06 5 LEU B CA 1
ATOM 898 C C . LEU B 1 5 ? -1.547 3.521 -11.031 1 76.06 5 LEU B C 1
ATOM 900 O O . LEU B 1 5 ? -2.211 3.922 -10.07 1 76.06 5 LEU B O 1
ATOM 904 N N . ASN B 1 6 ? -1.935 3.543 -12.297 1 84.5 6 ASN B N 1
ATOM 905 C CA . ASN B 1 6 ? -3.121 4.324 -12.625 1 84.5 6 ASN B CA 1
ATOM 906 C C . ASN B 1 6 ? -4.387 3.684 -12.07 1 84.5 6 ASN B C 1
ATOM 908 O O . ASN B 1 6 ? -5.398 4.359 -11.875 1 84.5 6 ASN B O 1
ATOM 912 N N . ALA B 1 7 ? -4.23 2.488 -11.758 1 88.12 7 ALA B N 1
ATOM 913 C CA . ALA B 1 7 ? -5.434 1.768 -11.352 1 88.12 7 ALA B CA 1
ATOM 914 C C . ALA B 1 7 ? -5.492 1.605 -9.836 1 88.12 7 ALA B C 1
ATOM 916 O O . ALA B 1 7 ? -6.496 1.136 -9.289 1 88.12 7 ALA B O 1
ATOM 917 N N . ILE B 1 8 ? -4.559 2.148 -9.141 1 91.88 8 ILE B N 1
ATOM 918 C CA . ILE B 1 8 ? -4.5 1.934 -7.695 1 91.88 8 ILE B CA 1
ATOM 919 C C . ILE B 1 8 ? -5.52 2.832 -7 1 91.88 8 ILE B C 1
ATOM 921 O O . ILE B 1 8 ? -5.512 4.051 -7.188 1 91.88 8 ILE B O 1
ATOM 925 N N . ARG B 1 9 ? -6.398 2.18 -6.223 1 95.94 9 ARG B N 1
ATOM 926 C CA . ARG B 1 9 ? -7.418 2.926 -5.492 1 95.94 9 ARG B CA 1
ATOM 927 C C . ARG B 1 9 ? -7.047 3.064 -4.02 1 95.94 9 ARG B C 1
ATOM 929 O O . ARG B 1 9 ? -7.34 4.082 -3.393 1 95.94 9 ARG B O 1
ATOM 936 N N . VAL B 1 10 ? -6.449 1.968 -3.516 1 96.38 10 VAL B N 1
ATOM 937 C CA . VAL B 1 10 ? -6.047 1.928 -2.115 1 96.38 10 VAL B CA 1
ATOM 938 C C . VAL B 1 10 ? -4.535 1.727 -2.018 1 96.38 10 VAL B C 1
ATOM 940 O O . VAL B 1 10 ? -3.988 0.788 -2.602 1 96.38 10 VAL B O 1
ATOM 943 N N . LEU B 1 11 ? -3.852 2.674 -1.345 1 94.62 11 LEU B N 1
ATOM 944 C CA . LEU B 1 11 ? -2.412 2.598 -1.125 1 94.62 11 LEU B CA 1
ATOM 945 C C . LEU B 1 11 ? -2.078 2.736 0.357 1 94.62 11 LEU B C 1
ATOM 947 O O . LEU B 1 11 ? -2.354 3.773 0.964 1 94.62 11 LEU B O 1
ATOM 951 N N . ASP B 1 12 ? -1.604 1.641 0.955 1 95.06 12 ASP B N 1
ATOM 952 C CA . ASP B 1 12 ? -1.167 1.685 2.346 1 95.06 12 ASP B CA 1
ATOM 953 C C . ASP B 1 12 ? 0.354 1.596 2.445 1 95.06 12 ASP B C 1
ATOM 955 O O . ASP B 1 12 ? 0.949 0.584 2.068 1 95.06 12 ASP B O 1
ATOM 959 N N . LEU B 1 13 ? 1.019 2.695 2.861 1 95.31 13 LEU B N 1
ATOM 960 C CA . LEU B 1 13 ? 2.453 2.811 3.096 1 95.31 13 LEU B CA 1
ATOM 961 C C . LEU B 1 13 ? 2.744 3.051 4.574 1 95.31 13 LEU B C 1
ATOM 963 O O . LEU B 1 13 ? 3.744 3.686 4.918 1 95.31 13 LEU B O 1
ATOM 967 N N . SER B 1 14 ? 1.827 2.604 5.422 1 94.94 14 SER B N 1
ATOM 968 C CA . SER B 1 14 ? 2.021 2.805 6.855 1 94.94 14 SER B CA 1
ATOM 969 C C . SER B 1 14 ? 3.191 1.977 7.375 1 94.94 14 SER B C 1
ATOM 971 O O . SER B 1 14 ? 3.549 0.957 6.785 1 94.94 14 SER B O 1
ATOM 973 N N . ARG B 1 15 ? 3.865 2.498 8.461 1 95.38 15 ARG B N 1
ATOM 974 C CA . ARG B 1 15 ? 4.902 1.773 9.188 1 95.38 15 ARG B CA 1
ATOM 975 C C . ARG B 1 15 ? 6.121 1.53 8.305 1 95.38 15 ARG B C 1
ATOM 977 O O . ARG B 1 15 ? 6.641 0.413 8.25 1 95.38 15 ARG B O 1
ATOM 984 N N . ASN B 1 16 ? 6.594 2.691 7.586 1 94.5 16 ASN B N 1
ATOM 985 C CA . ASN B 1 16 ? 7.754 2.568 6.711 1 94.5 16 ASN B CA 1
ATOM 986 C C . ASN B 1 16 ? 8.883 3.506 7.141 1 94.5 16 ASN B C 1
ATOM 988 O O . ASN B 1 16 ? 9.914 3.59 6.469 1 94.5 16 ASN B O 1
ATOM 992 N N . GLN B 1 17 ? 8.633 4.203 8.211 1 92.81 17 GLN B N 1
ATOM 993 C CA . GLN B 1 17 ? 9.609 5.137 8.758 1 92.81 17 GLN B CA 1
ATOM 994 C C . GLN B 1 17 ? 9.938 6.242 7.754 1 92.81 17 GLN B C 1
ATOM 996 O O . GLN B 1 17 ? 11.07 6.73 7.699 1 92.81 17 GLN B O 1
ATOM 1001 N N . LEU B 1 18 ? 9 6.648 6.945 1 93.25 18 LEU B N 1
ATOM 1002 C CA . LEU B 1 18 ? 9.203 7.684 5.934 1 93.25 18 LEU B CA 1
ATOM 1003 C C . LEU B 1 18 ? 9.398 9.047 6.586 1 93.25 18 LEU B C 1
ATOM 1005 O O . LEU B 1 18 ? 8.633 9.43 7.473 1 93.25 18 LEU B O 1
ATOM 1009 N N . LYS B 1 19 ? 10.367 9.711 6.117 1 94.06 19 LYS B N 1
ATOM 1010 C CA . LYS B 1 19 ? 10.594 11.078 6.574 1 94.06 19 LYS B CA 1
ATOM 1011 C C . LYS B 1 19 ? 9.969 12.094 5.617 1 94.06 19 LYS B C 1
ATOM 1013 O O . LYS B 1 19 ? 9.641 13.211 6.016 1 94.06 19 LYS B O 1
ATOM 1018 N N . SER B 1 20 ? 9.945 11.648 4.387 1 92.62 20 SER B N 1
ATOM 1019 C CA . SER B 1 20 ? 9.312 12.438 3.336 1 92.62 20 SER B CA 1
ATOM 1020 C C . SER B 1 20 ? 8.82 11.547 2.201 1 92.62 20 SER B C 1
ATOM 1022 O O . SER B 1 20 ? 9.281 10.414 2.045 1 92.62 20 SER B O 1
ATOM 1024 N N . ILE B 1 21 ? 7.82 12.039 1.556 1 90.75 21 ILE B N 1
ATOM 1025 C CA . ILE B 1 21 ? 7.305 11.336 0.387 1 90.75 21 ILE B CA 1
ATOM 1026 C C . ILE B 1 21 ? 6.707 12.344 -0.596 1 90.75 21 ILE B C 1
ATOM 1028 O O . ILE B 1 21 ? 6.113 13.344 -0.188 1 90.75 21 ILE B O 1
ATOM 1032 N N . THR B 1 22 ? 6.969 12.039 -1.882 1 89.12 22 THR B N 1
ATOM 1033 C CA . THR B 1 22 ? 6.375 12.828 -2.953 1 89.12 22 THR B CA 1
ATOM 1034 C C . THR B 1 22 ? 5.633 11.938 -3.941 1 89.12 22 THR B C 1
ATOM 1036 O O . THR B 1 22 ? 6.082 10.828 -4.242 1 89.12 22 THR B O 1
ATOM 1039 N N . PHE B 1 23 ? 4.5 12.477 -4.336 1 85.94 23 PHE B N 1
ATOM 1040 C CA . PHE B 1 23 ? 3.691 11.727 -5.293 1 85.94 23 PHE B CA 1
ATOM 1041 C C . PHE B 1 23 ? 3.721 12.391 -6.664 1 85.94 23 PHE B C 1
ATOM 1043 O O . PHE B 1 23 ? 3.701 13.625 -6.762 1 85.94 23 PHE B O 1
ATOM 1050 N N . GLY B 1 24 ? 3.898 11.547 -7.711 1 78.19 24 GLY B N 1
ATOM 1051 C CA . GLY B 1 24 ? 3.793 12.039 -9.078 1 78.19 24 GLY B CA 1
ATOM 1052 C C . GLY B 1 24 ? 2.387 11.945 -9.633 1 78.19 24 GLY B C 1
ATOM 1053 O O . GLY B 1 24 ? 1.413 11.922 -8.883 1 78.19 24 GLY B O 1
ATOM 1054 N N . ALA B 1 25 ? 2.234 12.016 -11.062 1 74.25 25 ALA B N 1
ATOM 1055 C CA . ALA B 1 25 ? 0.94 12.07 -11.734 1 74.25 25 ALA B CA 1
ATOM 1056 C C . ALA B 1 25 ? 0.38 10.672 -11.977 1 74.25 25 ALA B C 1
ATOM 1058 O O . ALA B 1 25 ? -0.747 10.523 -12.445 1 74.25 25 ALA B O 1
ATOM 1059 N N . GLY B 1 26 ? 0.777 9.672 -11.344 1 77.31 26 GLY B N 1
ATOM 1060 C CA . GLY B 1 26 ? 0.429 8.328 -11.773 1 77.31 26 GLY B CA 1
ATOM 1061 C C . GLY B 1 26 ? -0.664 7.699 -10.93 1 77.31 26 GLY B C 1
ATOM 1062 O O . GLY B 1 26 ? -1.247 6.688 -11.32 1 77.31 26 GLY B O 1
ATOM 1063 N N . LEU B 1 27 ? -1.08 8.344 -9.844 1 87.94 27 LEU B N 1
ATOM 1064 C CA . LEU B 1 27 ? -2.059 7.742 -8.945 1 87.94 27 LEU B CA 1
ATOM 1065 C C . LEU B 1 27 ? -3.424 8.398 -9.109 1 87.94 27 LEU B C 1
ATOM 1067 O O . LEU B 1 27 ? -4.023 8.852 -8.125 1 87.94 27 LEU B O 1
ATOM 1071 N N . ARG B 1 28 ? -3.93 8.258 -10.383 1 89.19 28 ARG B N 1
ATOM 1072 C CA . ARG B 1 28 ? -5.113 9.008 -10.773 1 89.19 28 ARG B CA 1
ATOM 1073 C C . ARG B 1 28 ? -6.367 8.445 -10.117 1 89.19 28 ARG B C 1
ATOM 1075 O O . ARG B 1 28 ? -7.348 9.164 -9.906 1 89.19 28 ARG B O 1
ATOM 1082 N N . SER B 1 29 ? -6.328 7.172 -9.781 1 93.25 29 SER B N 1
ATOM 1083 C CA . SER B 1 29 ? -7.523 6.527 -9.25 1 93.25 29 SER B CA 1
ATOM 1084 C C . SER B 1 29 ? -7.449 6.387 -7.734 1 93.25 29 SER B C 1
ATOM 1086 O O . SER B 1 29 ? -8.359 5.84 -7.109 1 93.25 29 SER B O 1
ATOM 1088 N N . LEU B 1 30 ? -6.457 6.957 -7.125 1 94.19 30 LEU B N 1
ATOM 1089 C CA . LEU B 1 30 ? -6.223 6.766 -5.699 1 94.19 30 LEU B CA 1
ATOM 1090 C C . LEU B 1 30 ? -7.289 7.469 -4.871 1 94.19 30 LEU B C 1
ATOM 1092 O O . LEU B 1 30 ? -7.441 8.688 -4.957 1 94.19 30 LEU B O 1
ATOM 1096 N N . THR B 1 31 ? -7.996 6.664 -4.051 1 96.25 31 THR B N 1
ATOM 1097 C CA . THR B 1 31 ? -9.055 7.234 -3.227 1 96.25 31 THR B CA 1
ATOM 1098 C C . THR B 1 31 ? -8.672 7.199 -1.751 1 96.25 31 THR B C 1
ATOM 1100 O O . THR B 1 31 ? -9.156 8.008 -0.958 1 96.25 31 THR B O 1
ATOM 1103 N N . THR B 1 32 ? -7.867 6.184 -1.402 1 96.88 32 THR B N 1
ATOM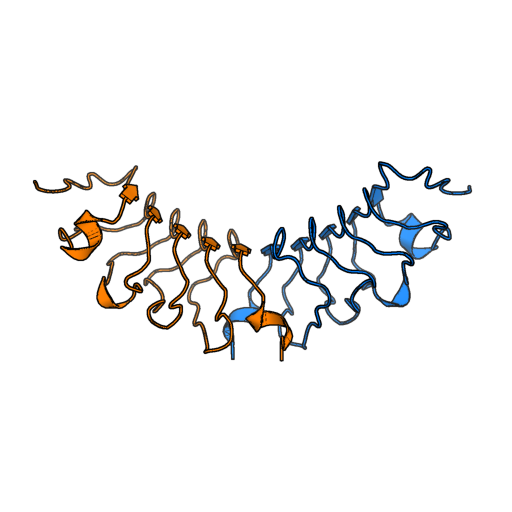 1104 C CA . THR B 1 32 ? -7.484 5.98 -0.01 1 96.88 32 THR B CA 1
ATOM 1105 C C . THR B 1 32 ? -5.965 5.898 0.125 1 96.88 32 THR B C 1
ATOM 1107 O O . THR B 1 32 ? -5.32 5.09 -0.542 1 96.88 32 THR B O 1
ATOM 1110 N N . LEU B 1 33 ? -5.395 6.793 0.989 1 95.75 33 LEU B N 1
ATOM 1111 C CA . LEU B 1 33 ? -3.957 6.832 1.237 1 95.75 33 LEU B CA 1
ATOM 1112 C C . LEU B 1 33 ? -3.66 6.742 2.73 1 95.75 33 LEU B C 1
ATOM 1114 O O . LEU B 1 33 ? -4.137 7.566 3.514 1 95.75 33 LEU B O 1
ATOM 1118 N N . ASN B 1 34 ? -2.961 5.664 3.113 1 97.12 34 ASN B N 1
ATOM 1119 C CA . ASN B 1 34 ? -2.537 5.504 4.5 1 97.12 34 ASN B CA 1
AT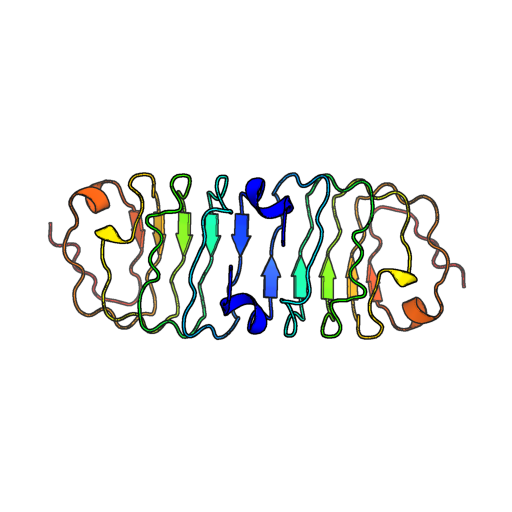OM 1120 C C . ASN B 1 34 ? -1.041 5.754 4.66 1 97.12 34 ASN B C 1
ATOM 1122 O O . ASN B 1 34 ? -0.221 4.988 4.152 1 97.12 34 ASN B O 1
ATOM 1126 N N . LEU B 1 35 ? -0.685 6.828 5.305 1 96.31 35 LEU B N 1
ATOM 1127 C CA . LEU B 1 35 ? 0.692 7.184 5.629 1 96.31 35 LEU B CA 1
ATOM 1128 C C . LEU B 1 35 ? 0.906 7.227 7.137 1 96.31 35 LEU B C 1
ATOM 1130 O O . LEU B 1 35 ? 1.796 7.926 7.621 1 96.31 35 LEU B O 1
ATOM 1134 N N . ALA B 1 36 ? 0.088 6.461 7.879 1 96.62 36 ALA B N 1
ATOM 1135 C CA . ALA B 1 36 ? 0.179 6.461 9.336 1 96.62 36 ALA B CA 1
ATOM 1136 C C . ALA B 1 36 ? 1.457 5.773 9.805 1 96.62 36 ALA B C 1
ATOM 1138 O O . ALA B 1 36 ? 2.02 4.941 9.094 1 96.62 36 ALA B O 1
ATOM 1139 N N . HIS B 1 37 ? 1.885 6.152 11.039 1 97.06 37 HIS B N 1
ATOM 1140 C CA . HIS B 1 37 ? 3.014 5.504 11.695 1 97.06 37 HIS B CA 1
ATOM 1141 C C . HIS B 1 37 ? 4.281 5.621 10.852 1 97.06 37 HIS B C 1
ATOM 1143 O O . HIS B 1 37 ? 4.949 4.621 10.578 1 97.06 37 HIS B O 1
ATOM 1149 N N . ASN B 1 38 ? 4.559 6.902 10.438 1 96.75 38 ASN B N 1
ATOM 1150 C CA . ASN B 1 38 ? 5.82 7.25 9.789 1 96.75 38 ASN B CA 1
ATOM 1151 C C . ASN B 1 38 ? 6.559 8.344 10.555 1 96.75 38 ASN B C 1
ATOM 1153 O O . ASN B 1 38 ? 6.316 8.547 11.75 1 96.75 38 ASN B O 1
ATOM 1157 N N . SER B 1 39 ? 7.566 8.891 9.969 1 96.5 39 SER B N 1
ATOM 1158 C CA . SER B 1 39 ? 8.352 9.945 10.594 1 96.5 39 SER B CA 1
ATOM 1159 C C . SER B 1 39 ? 8.266 11.25 9.805 1 96.5 39 SER B C 1
ATOM 1161 O O . SER B 1 39 ? 9.266 11.961 9.664 1 96.5 39 SER B O 1
ATOM 1163 N N . LEU B 1 40 ? 7.031 11.508 9.258 1 95.94 40 LEU B N 1
ATOM 1164 C CA . LEU B 1 40 ? 6.84 12.734 8.492 1 95.94 40 LEU B CA 1
ATOM 1165 C C . LEU B 1 40 ? 6.84 13.953 9.406 1 95.94 40 LEU B C 1
ATOM 1167 O O . LEU B 1 40 ? 6.07 14.016 10.367 1 95.94 40 LEU B O 1
ATOM 1171 N N . ARG B 1 41 ? 7.617 14.844 9.086 1 96.38 41 ARG B N 1
ATOM 1172 C CA . ARG B 1 41 ? 7.633 16.094 9.82 1 96.38 41 ARG B CA 1
ATOM 1173 C C . ARG B 1 41 ? 6.738 17.141 9.148 1 96.38 41 ARG B C 1
ATOM 1175 O O . ARG B 1 41 ? 6.238 18.047 9.812 1 96.38 41 ARG B O 1
ATOM 1182 N N . TYR B 1 42 ? 6.602 16.922 7.797 1 94.75 42 TYR B N 1
ATOM 1183 C CA . TYR B 1 42 ? 5.758 17.812 7.008 1 94.75 42 TYR B CA 1
ATOM 1184 C C . TYR B 1 42 ? 4.695 17.031 6.25 1 94.75 42 TYR B C 1
ATOM 1186 O O . TYR B 1 42 ? 4.949 15.914 5.785 1 94.75 42 TYR B O 1
ATOM 1194 N N . MET B 1 43 ? 3.625 17.641 6.215 1 93.88 43 MET B N 1
ATOM 1195 C CA . MET B 1 43 ? 2.586 17.031 5.391 1 93.88 43 MET B CA 1
ATOM 1196 C C . MET B 1 43 ? 2.998 17.016 3.924 1 93.88 43 MET B C 1
ATOM 1198 O O . MET B 1 43 ? 3.484 18.016 3.395 1 93.88 43 MET B O 1
ATOM 1202 N N . PRO B 1 44 ? 2.832 15.867 3.312 1 94.44 44 PRO B N 1
ATOM 1203 C CA . PRO B 1 44 ? 3.131 15.844 1.879 1 94.44 44 PRO B CA 1
ATOM 1204 C C . PRO B 1 44 ? 2.102 16.609 1.052 1 94.44 44 PRO B C 1
ATOM 1206 O O . PRO B 1 44 ? 0.962 16.797 1.487 1 94.44 44 PRO B O 1
ATOM 1209 N N . ASP B 1 45 ? 2.625 17.141 -0.137 1 94.19 45 ASP B N 1
ATOM 1210 C CA . ASP B 1 45 ? 1.698 17.75 -1.081 1 94.19 45 ASP B CA 1
ATOM 1211 C C . ASP B 1 45 ? 0.848 16.703 -1.784 1 94.19 45 ASP B C 1
ATOM 1213 O O . ASP B 1 45 ? 1.351 15.945 -2.623 1 94.19 45 ASP B O 1
ATOM 1217 N N . LEU B 1 46 ? -0.45 16.641 -1.404 1 94.62 46 LEU B N 1
ATOM 1218 C CA . LEU B 1 46 ? -1.367 15.656 -1.966 1 94.62 46 LEU B CA 1
ATOM 1219 C C . LEU B 1 46 ? -2.338 16.312 -2.943 1 94.62 46 LEU B C 1
ATOM 1221 O O . LEU B 1 46 ? -3.289 15.68 -3.4 1 94.62 46 LEU B O 1
ATOM 1225 N N . SER B 1 47 ? -2.049 17.5 -3.312 1 93 47 SER B N 1
ATOM 1226 C CA . SER B 1 47 ? -2.998 18.312 -4.074 1 93 47 SER B CA 1
ATOM 1227 C C . SER B 1 47 ? -3.225 17.734 -5.465 1 93 47 SER B C 1
ATOM 1229 O O . SER B 1 47 ? -4.297 17.906 -6.051 1 93 47 SER B O 1
ATOM 1231 N N . GLY B 1 48 ? -2.221 17 -5.918 1 91.88 48 GLY B N 1
ATOM 1232 C CA . GLY B 1 48 ? -2.32 16.422 -7.254 1 91.88 48 GLY B CA 1
ATOM 1233 C C . GLY B 1 48 ? -3.117 15.141 -7.297 1 91.88 48 GLY B C 1
ATOM 1234 O O . GLY B 1 48 ? -3.445 14.641 -8.375 1 91.88 48 GLY B O 1
ATOM 1235 N N . LEU B 1 49 ? -3.48 14.609 -6.168 1 93.19 49 LEU B N 1
ATOM 1236 C CA . LEU B 1 49 ? -4.238 13.359 -6.086 1 93.19 49 LEU B CA 1
ATOM 1237 C C . LEU B 1 49 ? -5.738 13.641 -6.031 1 93.19 49 LEU B C 1
ATOM 1239 O O . LEU B 1 49 ? -6.363 13.469 -4.984 1 93.19 49 LEU B O 1
ATOM 1243 N N . THR B 1 50 ? -6.254 13.938 -7.195 1 92.38 50 THR B N 1
ATOM 1244 C CA . THR B 1 50 ? -7.551 14.602 -7.297 1 92.38 50 THR B CA 1
ATOM 1245 C C . THR B 1 50 ? -8.68 13.633 -6.941 1 92.38 50 THR B C 1
ATOM 1247 O O . THR B 1 50 ? -9.805 14.062 -6.664 1 92.38 50 THR B O 1
ATOM 1250 N N . SER B 1 51 ? -8.469 12.32 -6.891 1 94.69 51 SER B N 1
ATOM 1251 C CA . SER B 1 51 ? -9.516 11.359 -6.547 1 94.69 51 SER B CA 1
ATOM 1252 C C . SER B 1 51 ? -9.453 10.984 -5.07 1 94.69 51 SER B C 1
ATOM 1254 O O . SER B 1 51 ? -10.305 10.242 -4.582 1 94.69 51 SER B O 1
ATOM 1256 N N . LEU B 1 52 ? -8.555 11.523 -4.348 1 94.56 52 LEU B N 1
ATOM 1257 C CA . LEU B 1 52 ? -8.312 11.18 -2.949 1 94.56 52 LEU B CA 1
ATOM 1258 C C . LEU B 1 52 ? -9.492 11.602 -2.076 1 94.56 52 LEU B C 1
ATOM 1260 O O . LEU B 1 52 ? -9.977 12.727 -2.186 1 94.56 52 LEU B O 1
ATOM 1264 N N . ARG B 1 53 ? -9.914 10.648 -1.233 1 94.31 53 ARG B N 1
ATOM 1265 C CA . ARG B 1 53 ? -11.047 10.906 -0.358 1 94.31 53 ARG B CA 1
ATOM 1266 C C . ARG B 1 53 ? -10.68 10.68 1.104 1 94.31 53 ARG B C 1
ATOM 1268 O O . ARG B 1 53 ? -11.164 11.391 1.989 1 94.31 53 ARG B O 1
ATOM 1275 N N . TYR B 1 54 ? -9.852 9.648 1.319 1 94.94 54 TYR B N 1
ATOM 1276 C CA . TYR B 1 54 ? -9.477 9.258 2.676 1 94.94 54 TYR B CA 1
ATOM 1277 C C . TYR B 1 54 ? -7.969 9.305 2.865 1 94.94 54 TYR B C 1
ATOM 1279 O O . TYR B 1 54 ? -7.223 8.656 2.131 1 94.94 54 TYR B O 1
ATOM 1287 N N . VAL B 1 55 ? -7.539 10.062 3.885 1 95.5 55 VAL B N 1
ATOM 1288 C CA . VAL B 1 55 ? -6.113 10.219 4.156 1 95.5 55 VAL B CA 1
ATOM 1289 C C . VAL B 1 55 ? -5.836 9.969 5.637 1 95.5 55 VAL B C 1
ATOM 1291 O O . VAL B 1 55 ? -6.52 10.516 6.504 1 95.5 55 VAL B O 1
ATOM 1294 N N . ASP B 1 56 ? -4.895 9.094 5.91 1 96.38 56 ASP B N 1
ATOM 1295 C CA . ASP B 1 56 ? -4.434 8.875 7.281 1 96.38 56 ASP B CA 1
ATOM 1296 C C . ASP B 1 56 ? -2.98 9.312 7.449 1 96.38 56 ASP B C 1
ATOM 1298 O O . ASP B 1 56 ? -2.074 8.711 6.875 1 96.38 56 ASP B O 1
ATOM 1302 N N . LEU B 1 57 ? -2.754 10.344 8.172 1 95.81 57 LEU B N 1
ATOM 1303 C CA . LEU B 1 57 ? -1.432 10.867 8.5 1 95.81 57 LEU B CA 1
ATOM 1304 C C . LEU B 1 57 ? -1.149 10.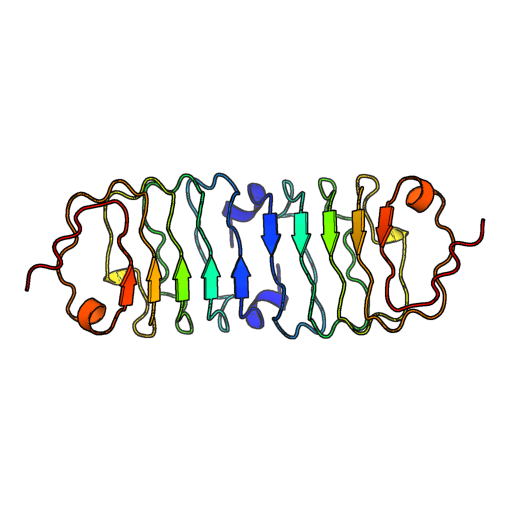734 9.992 1 95.81 57 LEU B C 1
ATOM 1306 O O . LEU B 1 57 ? -0.292 11.438 10.539 1 95.81 57 LEU B O 1
ATOM 1310 N N . SER B 1 58 ? -1.903 9.883 10.672 1 95.12 58 SER B N 1
ATOM 1311 C CA . SER B 1 58 ? -1.753 9.75 12.117 1 95.12 58 SER B CA 1
ATOM 1312 C C . SER B 1 58 ? -0.403 9.141 12.477 1 95.12 58 SER B C 1
ATOM 1314 O O . SER B 1 58 ? 0.241 8.5 11.641 1 95.12 58 SER B O 1
ATOM 1316 N N . ASN B 1 59 ? 0.041 9.406 13.734 1 96.12 59 ASN B N 1
ATOM 1317 C CA . ASN B 1 59 ? 1.271 8.836 14.273 1 96.12 59 ASN B CA 1
ATOM 1318 C C . ASN B 1 59 ? 2.484 9.219 13.43 1 96.12 59 ASN B C 1
ATOM 1320 O O . ASN B 1 59 ? 3.25 8.352 13.008 1 96.12 59 ASN B O 1
ATOM 1324 N N . ASN B 1 60 ? 2.562 10.555 13.25 1 96.44 60 ASN B N 1
ATOM 1325 C CA . ASN B 1 60 ? 3.721 11.195 12.625 1 96.44 60 ASN B CA 1
ATOM 1326 C C . ASN B 1 60 ? 4.258 12.336 13.484 1 96.44 60 ASN B C 1
ATOM 1328 O O . ASN B 1 60 ? 4.027 12.375 14.695 1 96.44 60 ASN B O 1
ATOM 1332 N N . GLU B 1 61 ? 5.098 13.133 12.859 1 96 61 GLU B N 1
ATOM 1333 C CA . GLU B 1 61 ? 5.684 14.266 13.562 1 96 61 GLU B CA 1
ATOM 1334 C C . GLU B 1 61 ? 5.305 15.586 12.898 1 96 61 GLU B C 1
ATOM 1336 O O . GLU B 1 61 ? 6.086 16.547 12.906 1 96 61 GLU B O 1
ATOM 1341 N N . ILE B 1 62 ? 4.148 15.609 12.32 1 93.38 62 ILE B N 1
ATOM 1342 C CA . ILE B 1 62 ? 3.715 16.766 11.539 1 93.38 62 ILE B CA 1
ATOM 1343 C C . ILE B 1 62 ? 3.406 17.938 12.469 1 93.38 62 ILE B C 1
ATOM 1345 O O . ILE B 1 62 ? 2.705 17.766 13.469 1 93.38 62 ILE B O 1
ATOM 1349 N N . GLU B 1 63 ? 3.895 19.016 12.094 1 90.88 63 GLU B N 1
ATOM 1350 C CA . GLU B 1 63 ? 3.748 20.203 12.93 1 90.88 63 GLU B CA 1
ATOM 1351 C C . GLU B 1 63 ? 2.682 21.141 12.375 1 90.88 63 GLU B C 1
ATOM 1353 O O . GLU B 1 63 ? 2.055 21.906 13.125 1 90.88 63 GLU B O 1
ATOM 1358 N N . THR B 1 64 ? 2.541 21.141 11.086 1 87.56 64 THR B N 1
ATOM 1359 C CA . THR B 1 64 ? 1.599 22.047 10.445 1 87.56 64 THR B CA 1
ATOM 1360 C C . THR B 1 64 ? 0.862 21.344 9.305 1 87.56 64 THR B C 1
ATOM 1362 O O . THR B 1 64 ? 1.454 20.562 8.562 1 87.56 64 THR B O 1
ATOM 1365 N N . VAL B 1 65 ? -0.347 21.672 9.266 1 87.88 65 VAL B N 1
ATOM 1366 C CA . VAL B 1 65 ? -1.165 21.188 8.164 1 87.88 65 VAL B CA 1
ATOM 1367 C C . VAL B 1 65 ? -1.489 22.328 7.203 1 87.88 65 VAL B C 1
ATOM 1369 O O . VAL B 1 65 ? -1.883 23.406 7.633 1 87.88 65 VAL B O 1
ATOM 1372 N N . LYS B 1 66 ? -1.24 22 5.91 1 87.75 66 LYS B N 1
ATOM 1373 C CA . LYS B 1 66 ? -1.552 22.984 4.867 1 87.75 66 LYS B CA 1
ATOM 1374 C C . LYS B 1 66 ? -2.768 22.547 4.055 1 87.75 66 LYS B C 1
ATOM 1376 O O . LYS B 1 66 ? -2.674 21.641 3.223 1 87.75 66 LYS B O 1
ATOM 1381 N N . PRO B 1 67 ? -3.764 23.25 4.207 1 85.44 67 PRO B N 1
ATOM 1382 C CA . PRO B 1 67 ? -4.973 22.875 3.475 1 85.44 67 PRO B CA 1
ATOM 1383 C C . PRO B 1 67 ? -4.762 22.828 1.962 1 85.44 67 PRO B C 1
ATOM 1385 O O . PRO B 1 67 ? -5.395 22.031 1.268 1 85.44 67 PRO B O 1
ATOM 1388 N N . SER B 1 68 ? -3.914 23.625 1.477 1 88.94 68 SER B N 1
ATOM 1389 C CA . SER B 1 68 ? -3.664 23.688 0.04 1 88.94 68 SER B CA 1
ATOM 1390 C C . SER B 1 68 ? -3.018 22.406 -0.469 1 88.94 68 SER B C 1
ATOM 1392 O O . SER B 1 68 ? -2.975 22.172 -1.677 1 88.94 68 SER B O 1
ATOM 1394 N N . TYR B 1 69 ? -2.555 21.672 0.49 1 91.69 69 TYR B N 1
ATOM 1395 C CA . TYR B 1 69 ? -1.902 20.422 0.11 1 91.69 69 TYR B CA 1
ATOM 1396 C C . TYR B 1 69 ? -2.914 19.297 0.007 1 91.69 69 TYR B C 1
ATOM 1398 O O . TYR B 1 69 ? -2.568 18.188 -0.393 1 91.69 69 TYR B O 1
ATOM 1406 N N . LEU B 1 70 ? -4.168 19.531 0.245 1 91.19 70 LEU B N 1
ATOM 1407 C CA . LEU B 1 70 ? -5.234 18.547 0.126 1 91.19 70 LEU B CA 1
ATOM 1408 C C . LEU B 1 70 ? -6.109 18.828 -1.088 1 91.19 70 LEU B C 1
ATOM 1410 O O . LEU B 1 70 ? -6.445 19.984 -1.359 1 91.19 70 LEU B O 1
ATOM 1414 N N . PRO B 1 71 ? -6.355 17.781 -1.746 1 90.81 71 PRO B N 1
ATOM 1415 C CA . PRO B 1 71 ? -7.348 18 -2.803 1 90.81 71 PRO B CA 1
ATOM 1416 C C . PRO B 1 71 ? -8.75 18.266 -2.254 1 90.81 71 PRO B C 1
ATOM 1418 O O . PRO B 1 71 ? -9.039 17.922 -1.105 1 90.81 71 PRO B O 1
ATOM 1421 N N . PRO B 1 72 ? -9.617 18.828 -3.094 1 86.38 72 PRO B N 1
ATOM 1422 C CA . PRO B 1 72 ? -10.914 19.281 -2.596 1 86.38 72 PRO B CA 1
ATOM 1423 C C . PRO B 1 72 ? -11.859 18.125 -2.266 1 86.38 72 PRO B C 1
ATOM 1425 O O . PRO B 1 72 ? -12.844 18.312 -1.545 1 86.38 72 PRO B O 1
ATOM 1428 N N . ASN B 1 73 ? -11.57 16.906 -2.676 1 87.75 73 ASN B N 1
ATOM 1429 C CA . ASN B 1 73 ? -12.531 15.812 -2.549 1 87.75 73 ASN B CA 1
ATOM 1430 C C . ASN B 1 73 ? -12.281 15 -1.285 1 87.75 73 ASN B C 1
ATOM 1432 O O . ASN B 1 73 ? -12.992 14.023 -1.022 1 87.75 73 ASN B O 1
ATOM 1436 N N . VAL B 1 74 ? -11.391 15.414 -0.482 1 91.12 74 VAL B N 1
ATOM 1437 C CA . VAL B 1 74 ? -11.094 14.656 0.729 1 91.12 74 VAL B CA 1
ATOM 1438 C C . VAL B 1 74 ? -12.273 14.742 1.694 1 91.12 74 VAL B C 1
ATOM 1440 O O . VAL B 1 74 ? -12.781 15.836 1.967 1 91.12 74 VAL B O 1
ATOM 1443 N N . GLU B 1 75 ? -12.586 13.57 2.166 1 89.81 75 GLU B N 1
ATOM 1444 C CA . GLU B 1 75 ? -13.727 13.469 3.076 1 89.81 75 GLU B CA 1
ATOM 1445 C C . GLU B 1 75 ? -13.266 13.227 4.512 1 89.81 75 GLU B C 1
ATOM 1447 O O . GLU B 1 75 ? -13.953 13.602 5.461 1 89.81 75 GLU B O 1
ATOM 1452 N N . SER B 1 76 ? -12.148 12.547 4.613 1 91.38 76 SER B N 1
ATOM 1453 C CA . SER B 1 76 ? -11.633 12.211 5.938 1 91.38 76 SER B CA 1
ATOM 1454 C C . SER B 1 76 ? -10.117 12.383 5.996 1 91.38 76 SER B C 1
ATOM 1456 O O . SER B 1 76 ? -9.398 11.961 5.082 1 91.38 76 SER B O 1
ATOM 1458 N N . LEU B 1 77 ? -9.68 13.086 7.051 1 91.44 77 LEU B N 1
ATOM 1459 C CA . LEU B 1 77 ? -8.266 13.297 7.332 1 91.44 77 LEU B CA 1
ATOM 1460 C C . LEU B 1 77 ? -7.949 12.969 8.789 1 91.44 77 LEU B C 1
ATOM 1462 O O . LEU B 1 77 ? -8.477 13.609 9.703 1 91.44 77 LEU B O 1
ATOM 1466 N N . ARG B 1 78 ? -7.066 11.977 8.977 1 92.06 78 ARG B N 1
ATOM 1467 C CA . ARG B 1 78 ? -6.652 11.609 10.32 1 92.06 78 ARG B CA 1
ATOM 1468 C C . ARG B 1 78 ? -5.281 12.188 10.648 1 92.06 78 ARG B C 1
ATOM 1470 O O . ARG B 1 78 ? -4.332 12.023 9.883 1 92.06 78 ARG B O 1
ATOM 1477 N N . LEU B 1 79 ? -5.195 12.852 11.812 1 92.19 79 LEU B N 1
ATOM 1478 C CA . LEU B 1 79 ? -3.977 13.562 12.18 1 92.19 79 LEU B CA 1
ATOM 1479 C C . LEU B 1 79 ? -3.588 13.273 13.625 1 92.19 79 LEU B C 1
ATOM 1481 O O . LEU B 1 79 ? -2.688 13.914 14.172 1 92.19 79 LEU B O 1
ATOM 1485 N N . SER B 1 80 ? -4.195 12.305 14.195 1 88.88 80 SER B N 1
ATOM 1486 C CA . SER B 1 80 ? -3.932 12.008 15.594 1 88.88 80 SER B CA 1
ATOM 1487 C C . SER B 1 80 ? -2.473 11.625 15.812 1 88.88 80 SER B C 1
ATOM 1489 O O . SER B 1 80 ? -1.83 11.078 14.914 1 88.88 80 SER B O 1
ATOM 1491 N N . ALA B 1 81 ? -1.894 11.969 17 1 92 81 ALA B N 1
ATOM 1492 C CA . ALA B 1 81 ? -0.542 11.578 17.391 1 92 81 ALA B CA 1
ATOM 1493 C C . ALA B 1 81 ? 0.504 12.234 16.5 1 92 81 ALA B C 1
ATOM 1495 O O . ALA B 1 81 ? 1.382 11.555 15.961 1 92 81 ALA B O 1
ATOM 1496 N N . ASN B 1 82 ? 0.26 13.539 16.312 1 93 82 ASN B N 1
ATOM 1497 C CA . ASN B 1 82 ? 1.209 14.43 15.641 1 93 82 ASN B CA 1
ATOM 1498 C C . ASN B 1 82 ? 1.649 15.57 16.547 1 93 82 ASN B C 1
ATOM 1500 O O . ASN B 1 82 ? 1.356 15.562 17.75 1 93 82 ASN B O 1
ATOM 1504 N N . LYS B 1 83 ? 2.434 16.438 16.062 1 90.38 83 LYS B N 1
ATOM 1505 C CA . LYS B 1 83 ? 2.939 17.562 16.844 1 90.38 83 LYS B CA 1
ATOM 1506 C C . LYS B 1 83 ? 2.268 18.859 16.438 1 90.38 83 LYS B C 1
ATOM 1508 O O . LYS B 1 83 ? 2.92 19.906 16.375 1 90.38 83 LYS B O 1
ATOM 1513 N N . ILE B 1 84 ? 1.04 18.75 16.031 1 83.94 84 ILE B N 1
ATOM 1514 C CA . ILE B 1 84 ? 0.316 19.922 15.547 1 83.94 84 ILE B CA 1
ATOM 1515 C C . ILE B 1 84 ? -0.131 20.781 16.734 1 83.94 84 ILE B C 1
ATOM 1517 O O . ILE B 1 84 ? -0.823 20.297 17.625 1 83.94 84 ILE B O 1
ATOM 1521 N N . ALA B 1 85 ? 0.291 21.984 16.75 1 78 85 ALA B N 1
ATOM 1522 C CA . ALA B 1 85 ? -0.056 22.906 17.828 1 78 85 ALA B CA 1
ATOM 1523 C C . ALA B 1 85 ? -1.361 23.641 17.531 1 78 85 ALA B C 1
ATOM 1525 O O . ALA B 1 85 ? -2.162 23.891 18.438 1 78 85 ALA B O 1
ATOM 1526 N N . HIS B 1 86 ? -1.562 24 16.312 1 69.88 86 HIS B N 1
ATOM 1527 C CA . HIS B 1 86 ? -2.746 24.766 15.938 1 69.88 86 HIS B CA 1
ATOM 1528 C C . HIS B 1 86 ? -3.322 24.281 14.609 1 69.88 86 HIS B C 1
ATOM 1530 O O . HIS B 1 86 ? -2.574 23.953 13.688 1 69.88 86 HIS B O 1
ATOM 1536 N N . LEU B 1 87 ? -4.562 23.859 14.719 1 69.25 87 LEU B N 1
ATOM 1537 C CA . LEU B 1 87 ? -5.254 23.578 13.461 1 69.25 87 LEU B CA 1
ATOM 1538 C C . LEU B 1 87 ? -6.254 24.688 13.133 1 69.25 87 LEU B C 1
ATOM 1540 O O . LEU B 1 87 ? -7.094 25.031 13.961 1 69.25 87 LEU B O 1
ATOM 1544 N N . THR B 1 88 ? -5.895 25.438 12.164 1 61.75 88 THR B N 1
ATOM 1545 C CA . THR B 1 88 ? -6.832 26.484 11.781 1 61.75 88 THR B CA 1
ATOM 1546 C C . THR B 1 88 ? -8.055 25.891 11.094 1 61.75 88 THR B C 1
ATOM 1548 O O . THR B 1 88 ? -7.965 24.844 10.438 1 61.75 88 THR B O 1
ATOM 1551 N N . LEU B 1 89 ? -9.344 26.297 11.547 1 59.66 89 LEU B N 1
ATOM 1552 C CA . LEU B 1 89 ? -10.594 25.906 10.898 1 59.66 89 LEU B CA 1
ATOM 1553 C C . LEU B 1 89 ? -10.555 26.203 9.406 1 59.66 89 LEU B C 1
ATOM 1555 O O . LEU B 1 89 ? -10.219 27.312 9 1 59.66 89 LEU B O 1
ATOM 1559 N N . TRP B 1 90 ? -10.25 25.156 8.688 1 60.56 90 TRP B N 1
ATOM 1560 C CA . TRP B 1 90 ? -10.242 25.344 7.238 1 60.56 90 TRP B CA 1
ATOM 1561 C C . TRP B 1 90 ? -11.641 25.172 6.656 1 60.56 90 TRP B C 1
ATOM 1563 O O . TRP B 1 90 ? -12.383 24.281 7.074 1 60.56 90 TRP B O 1
ATOM 1573 N N . PRO B 1 91 ? -12.109 26.328 5.996 1 59.44 91 PRO B N 1
ATOM 1574 C CA . PRO B 1 91 ? -13.445 26.219 5.414 1 59.44 91 PRO B CA 1
ATOM 1575 C C . PRO B 1 91 ? -13.695 24.859 4.762 1 59.44 91 PRO B C 1
ATOM 1577 O O . PRO B 1 91 ? -14.797 24.312 4.875 1 59.44 91 PRO B O 1
ATOM 1580 N N . PHE B 1 92 ? -12.75 24.453 4.02 1 58.22 92 PHE B N 1
ATOM 1581 C CA . PHE B 1 92 ? -12.914 23.188 3.328 1 58.22 92 PHE B CA 1
ATOM 1582 C C . PHE B 1 92 ? -12.953 22.031 4.32 1 58.22 92 PHE B C 1
ATOM 1584 O O . PHE B 1 92 ? -13.578 21 4.059 1 58.22 92 PHE B O 1
ATOM 1591 N N . LEU B 1 93 ? -12.375 22.328 5.48 1 58.97 93 LEU B N 1
ATOM 1592 C CA . LEU B 1 93 ? -12.375 21.297 6.52 1 58.97 93 LEU B CA 1
ATOM 1593 C C . LEU B 1 93 ? -13.773 21.125 7.113 1 58.97 93 LEU B C 1
ATOM 1595 O O . LEU B 1 93 ? -14.047 20.125 7.777 1 58.97 93 LEU B O 1
ATOM 1599 N N . ARG B 1 94 ? -14.562 22.141 6.855 1 57.47 94 ARG B N 1
ATOM 1600 C CA . ARG B 1 94 ? -15.922 22.016 7.363 1 57.47 94 ARG B CA 1
ATOM 1601 C C . ARG B 1 94 ? -16.594 20.766 6.82 1 57.47 94 ARG B C 1
ATOM 1603 O O . ARG B 1 94 ? -17.422 20.156 7.496 1 57.47 94 ARG B O 1
ATOM 1610 N N . LYS B 1 95 ? -16.156 20.391 5.637 1 65.12 95 LYS B N 1
ATOM 1611 C CA . LYS B 1 95 ? -16.734 19.172 5.086 1 65.12 95 LYS B CA 1
ATOM 1612 C C . LYS B 1 95 ? -15.891 17.953 5.453 1 65.12 95 LYS B C 1
ATOM 1614 O O . LYS B 1 95 ? -16.391 16.828 5.438 1 65.12 95 LYS B O 1
ATOM 1619 N N . LEU B 1 96 ? -14.773 18.391 6.012 1 63.56 96 LEU B N 1
ATOM 1620 C CA . LEU B 1 96 ? -13.781 17.359 6.293 1 63.56 96 LEU B CA 1
ATOM 1621 C C . LEU B 1 96 ? -13.93 16.844 7.719 1 63.56 96 LEU B C 1
ATOM 1623 O O . LEU B 1 96 ? -14.031 17.625 8.664 1 63.56 96 LEU B O 1
ATOM 1627 N N . GLN B 1 97 ? -14.258 15.578 7.797 1 70.38 97 GLN B N 1
ATOM 1628 C CA . GLN B 1 97 ? -14.117 14.969 9.117 1 70.38 97 GLN B CA 1
ATOM 1629 C C . GLN B 1 97 ? -12.648 14.844 9.516 1 70.38 97 GLN B C 1
ATOM 1631 O O . GLN B 1 97 ? -11.875 14.141 8.859 1 70.38 97 GLN B O 1
ATOM 1636 N N . VAL B 1 98 ? -12.234 15.773 10.297 1 67.69 98 VAL B N 1
ATOM 1637 C CA . VAL B 1 98 ? -10.867 15.719 10.797 1 67.69 98 VAL B CA 1
ATOM 1638 C C . VAL B 1 98 ? -10.844 15.031 12.164 1 67.69 98 VAL B C 1
ATOM 1640 O O . VAL B 1 98 ? -11.57 15.43 13.078 1 67.69 98 VAL B O 1
ATOM 1643 N N . ILE B 1 99 ? -10.266 13.906 12.336 1 64.31 99 ILE B N 1
ATOM 1644 C CA . ILE B 1 99 ? -10.125 13.195 13.609 1 64.31 99 ILE B CA 1
ATOM 1645 C C . ILE B 1 99 ? -8.766 13.5 14.227 1 64.31 99 ILE B C 1
ATOM 1647 O O . ILE B 1 99 ? -7.727 13.234 13.625 1 64.31 99 ILE B O 1
ATOM 1651 N N . ILE B 1 100 ? -8.789 14.398 15.195 1 59.91 100 ILE B N 1
ATOM 1652 C CA . ILE B 1 100 ? -7.586 14.781 15.922 1 59.91 100 ILE B CA 1
ATOM 1653 C C . ILE B 1 100 ? -7.629 14.195 17.328 1 59.91 100 ILE B C 1
ATOM 1655 O O . ILE B 1 100 ? -8.609 14.383 18.062 1 59.91 100 ILE B O 1
ATOM 1659 N N . GLU B 1 101 ? -7.289 13 17.688 1 53.41 101 GLU B N 1
ATOM 1660 C CA . GLU B 1 101 ? -7.367 12.5 19.047 1 53.41 101 GLU B CA 1
ATOM 1661 C C . GLU B 1 101 ? -6.477 13.312 19.984 1 53.41 101 GLU B C 1
ATOM 1663 O O . GLU B 1 101 ? -6.918 13.734 21.062 1 53.41 101 GLU B O 1
ATOM 1668 N N . LYS B 1 102 ? -5.27 12.75 19.938 1 48.88 102 LYS B N 1
ATOM 1669 C CA . LYS B 1 102 ? -4.539 13.203 21.109 1 48.88 102 LYS B CA 1
ATOM 1670 C C . LYS B 1 102 ? -4.539 14.727 21.219 1 48.88 102 LYS B C 1
ATOM 1672 O O . LYS B 1 102 ? -4.16 15.281 22.25 1 48.88 102 LYS B O 1
ATOM 1677 N N . PHE B 1 103 ? -4.418 15.375 20.078 1 44.06 103 PHE B N 1
ATOM 1678 C CA . PHE B 1 103 ? -4.23 16.797 20.359 1 44.06 103 PHE B CA 1
ATOM 1679 C C . PHE B 1 103 ? -5.566 17.484 20.625 1 44.06 103 PHE B C 1
ATOM 1681 O O . PHE B 1 103 ? -6.613 16.984 20.203 1 44.06 103 PHE B O 1
ATOM 1688 N N . SER B 1 104 ? -5.641 18.312 21.688 1 38.53 104 SER B N 1
ATOM 1689 C CA . SER B 1 104 ? -6.633 19.328 22.047 1 38.53 104 SER B CA 1
ATOM 1690 C C . SER B 1 104 ? -7.098 20.094 20.812 1 38.53 104 SER B C 1
ATOM 1692 O O . SER B 1 104 ? -6.383 20.969 20.312 1 38.53 104 SER B O 1
ATOM 1694 N N . ILE B 1 105 ? -7.309 19.344 19.812 1 40.44 105 ILE B N 1
ATOM 1695 C CA . ILE B 1 105 ? -7.672 20.219 18.703 1 40.44 105 ILE B CA 1
ATOM 1696 C C . ILE B 1 105 ? -9.047 20.828 18.953 1 40.44 105 ILE B C 1
ATOM 1698 O O . ILE B 1 105 ? -10.016 20.109 19.234 1 40.44 105 ILE B O 1
ATOM 1702 N N . TYR B 1 106 ? -9.164 22 19.641 1 32.88 106 TYR B N 1
ATOM 1703 C CA . TYR B 1 106 ? -10.312 22.891 19.703 1 32.88 106 TYR B CA 1
ATOM 1704 C C . TYR B 1 106 ? -10.797 23.266 18.312 1 32.88 106 TYR B C 1
ATOM 1706 O O . TYR B 1 106 ? -10.023 23.781 17.5 1 32.88 106 TYR B O 1
ATOM 1714 N N . ILE B 1 107 ? -11.484 22.375 17.734 1 36.31 107 ILE B N 1
ATOM 1715 C CA . ILE B 1 107 ? -12.195 22.859 16.562 1 36.31 107 ILE B CA 1
ATOM 1716 C C . ILE B 1 107 ? -13.008 24.109 16.922 1 36.31 107 ILE B C 1
ATOM 1718 O O . ILE B 1 107 ? -13.852 24.062 17.812 1 36.31 107 ILE B O 1
ATOM 1722 N N . ALA B 1 108 ? -12.312 25.203 17 1 34.09 108 ALA B N 1
ATOM 1723 C CA . ALA B 1 108 ? -13.008 26.438 17.312 1 34.09 108 ALA B CA 1
ATOM 1724 C C . ALA B 1 108 ? -14.25 26.609 16.438 1 34.09 108 ALA B C 1
ATOM 1726 O O . ALA B 1 108 ? -14.156 26.578 15.219 1 34.09 108 ALA B O 1
ATOM 1727 N N . TRP B 1 109 ? -15.43 26.031 16.953 1 26.53 109 TRP B N 1
ATOM 1728 C CA . TRP B 1 109 ? -16.609 26.781 16.547 1 26.53 109 TRP B CA 1
ATOM 1729 C C . TRP B 1 109 ? -16.547 28.219 17.062 1 26.53 109 TRP B C 1
ATOM 1731 O O . TRP B 1 109 ? -16.188 28.453 18.219 1 26.53 109 TRP B O 1
#

pLDDT: mean 81.95, std 18.31, range [26.53, 97.44]

InterPro domains:
  IPR001611 Leucine-rich repeat [PS51450] (7-28)
  IPR001611 Leucine-rich repeat [PS51450] (29-50)
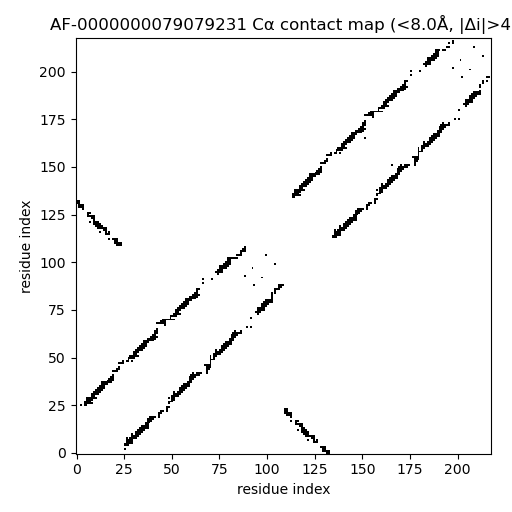  IPR003591 Leucine-rich repeat, typical subtype [SM00369] (5-25)
  IPR003591 Leucine-rich repeat, typical subtype [SM00369] (27-48)
  IPR003591 Leucine-rich repeat, typical subtype [SM00369] (49-77)
  IPR025875 Leucine rich repeat 4 [PF12799] (29-66)
  IPR032675 Leucine-rich repeat domain superfamily [G3DSA:3.80.10.10] (1-107)

Organism: Trichostrongylus colubriformis (NCBI:txid6319)

Sequence (218 aa):
ALSSLNAIRVLDLSRNQLKSITFGAGLRSLTTLNLAHNSLRYMPDLSGLTSLRYVDLSNNEIETVKPSYLPPNVESLRLSANKIAHLTLWPFLRKLQVIIEKFSIYIAWALSSLNAIRVLDLSRNQLKSITFGAGLRSLTTLNLAHNSLRYMPDLSGLTSLRYVDLSNNEIETVKPSYLPPNVESLRLSANKIAHLTLWPFLRKLQVIIEKFSIYIAW